Protein AF-A0A366ZTU4-F1 (afdb_monomer_lite)

Radius of gyration: 18.44 Å; chains: 1; bounding box: 46×41×53 Å

Foldseek 3Di:
DQDPQNQWQFQDEPCLCVVVVVVLPPFPDEDEDELAAFWDDPHDDPPDPPPDPPPADDDDDPVLVLLLLCCLLVHVPHDVDSLVSLVVPPPDDSVNRPGSGYFYEYEAEQWEWEFAAQDPLHFTDIDTAHGDDPQAPLNVCCVSHVAWTKGQADPPDHDVQLQDFGWTFGHDNHDDNVCRNPPGTDTDNNNSRGRMYTYHHYIYGDDDPDRDDSVNDPPPPPPDD

Structure (mmCIF, N/CA/C/O backbone):
data_AF-A0A366ZTU4-F1
#
_entry.id   AF-A0A366ZTU4-F1
#
loop_
_atom_site.group_PDB
_atom_site.id
_atom_site.type_symbol
_atom_site.label_atom_id
_atom_site.label_alt_id
_atom_site.label_comp_id
_atom_site.label_asym_id
_atom_site.label_entity_id
_atom_site.label_seq_id
_atom_site.pdbx_PDB_ins_code
_atom_site.Cartn_x
_atom_site.Cartn_y
_atom_site.Cartn_z
_atom_site.occupancy
_atom_site.B_iso_or_equiv
_atom_site.auth_seq_id
_atom_site.auth_comp_id
_atom_site.auth_asym_id
_atom_site.auth_atom_id
_atom_site.pdbx_PDB_model_num
ATOM 1 N N . MET A 1 1 ? -12.417 10.776 17.763 1.00 49.78 1 MET A N 1
ATOM 2 C CA . MET A 1 1 ? -12.460 10.267 16.378 1.00 49.78 1 MET A CA 1
ATOM 3 C C . MET A 1 1 ? -11.112 9.633 16.124 1.00 49.78 1 MET A C 1
ATOM 5 O O . MET A 1 1 ? -10.127 10.347 16.235 1.00 49.78 1 MET A O 1
ATOM 9 N N . THR A 1 2 ? -11.070 8.325 15.893 1.00 62.03 2 THR A N 1
ATOM 10 C CA . THR A 1 2 ? -9.833 7.577 15.627 1.00 62.03 2 THR A CA 1
ATOM 11 C C . THR A 1 2 ? -9.220 8.070 14.312 1.00 62.03 2 THR A C 1
ATOM 13 O O . THR A 1 2 ? -9.921 8.129 13.301 1.00 62.03 2 THR A O 1
ATOM 16 N N . GLY A 1 3 ? -7.959 8.497 14.326 1.00 81.81 3 GLY A N 1
ATOM 17 C CA . GLY A 1 3 ? -7.201 8.900 13.135 1.00 81.81 3 GLY A CA 1
ATOM 18 C C . GLY A 1 3 ? -6.444 7.728 12.499 1.00 81.81 3 GLY A C 1
ATOM 19 O O . GLY A 1 3 ? -6.382 6.642 13.067 1.00 81.81 3 GLY A O 1
ATOM 20 N N . LEU A 1 4 ? -5.826 7.936 11.327 1.00 86.19 4 LEU A N 1
ATOM 21 C CA . LEU A 1 4 ? -4.955 6.925 10.691 1.00 86.19 4 LEU A CA 1
ATOM 22 C C . LEU A 1 4 ? -3.785 6.529 11.600 1.00 86.19 4 LEU A C 1
ATOM 24 O O . LEU A 1 4 ? -3.455 5.352 11.694 1.00 86.19 4 LEU A O 1
ATOM 28 N N . ARG A 1 5 ? -3.210 7.502 12.317 1.00 89.38 5 ARG A N 1
ATOM 29 C CA . ARG A 1 5 ? -2.128 7.272 13.281 1.00 89.38 5 ARG A CA 1
ATOM 30 C C . ARG A 1 5 ? -2.526 6.330 14.419 1.00 89.38 5 ARG A C 1
ATOM 32 O O . ARG A 1 5 ? -1.703 5.540 14.850 1.00 89.38 5 ARG A O 1
ATOM 39 N N . ASP A 1 6 ? -3.781 6.370 14.864 1.00 89.44 6 ASP A N 1
ATOM 40 C CA . ASP A 1 6 ? -4.267 5.498 15.943 1.00 89.44 6 ASP A CA 1
ATOM 41 C C . ASP A 1 6 ? -4.435 4.037 15.484 1.00 89.44 6 ASP A C 1
ATOM 43 O O . ASP A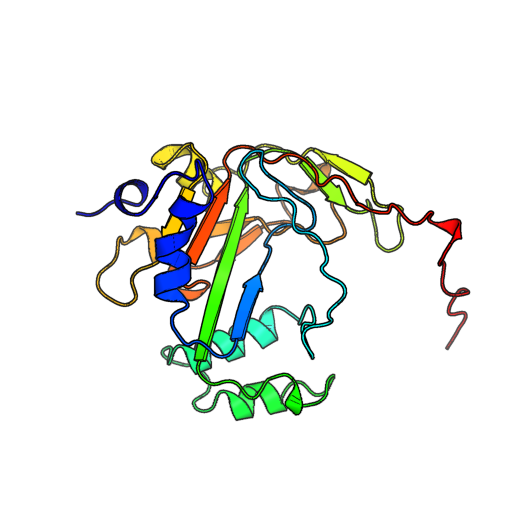 1 6 ? -4.487 3.125 16.307 1.00 89.44 6 ASP A O 1
ATOM 47 N N . LEU A 1 7 ? -4.542 3.810 14.169 1.00 90.75 7 LEU A N 1
ATOM 48 C CA . LEU A 1 7 ? -4.568 2.474 13.568 1.00 90.75 7 LEU A CA 1
ATOM 49 C C . LEU A 1 7 ? -3.172 1.948 13.219 1.00 90.75 7 LEU A C 1
ATOM 51 O O . LEU A 1 7 ? -3.014 0.739 13.046 1.00 90.75 7 LEU A O 1
ATOM 55 N N . ALA A 1 8 ? -2.194 2.841 13.075 1.00 93.25 8 ALA A N 1
ATOM 56 C CA . ALA A 1 8 ? -0.839 2.503 12.677 1.00 93.25 8 ALA A CA 1
ATOM 57 C C . ALA A 1 8 ? -0.058 1.919 13.858 1.00 93.25 8 ALA A C 1
ATOM 59 O O . ALA A 1 8 ? 0.144 2.570 14.883 1.00 93.25 8 ALA A O 1
ATOM 60 N N . ARG A 1 9 ? 0.392 0.675 13.700 1.00 94.19 9 ARG A N 1
ATOM 61 C CA . ARG A 1 9 ? 1.247 -0.026 14.659 1.00 94.19 9 ARG A CA 1
ATOM 62 C C . ARG A 1 9 ? 2.680 -0.026 14.128 1.00 94.19 9 ARG A C 1
ATOM 64 O O . ARG A 1 9 ? 2.873 -0.572 13.045 1.00 94.19 9 ARG A O 1
ATOM 71 N N . PRO A 1 10 ? 3.658 0.577 14.823 1.00 93.88 10 PRO A N 1
ATOM 72 C CA . PRO A 1 10 ? 5.044 0.598 14.361 1.00 93.88 10 PRO A CA 1
ATOM 73 C C . PRO A 1 10 ? 5.604 -0.809 14.107 1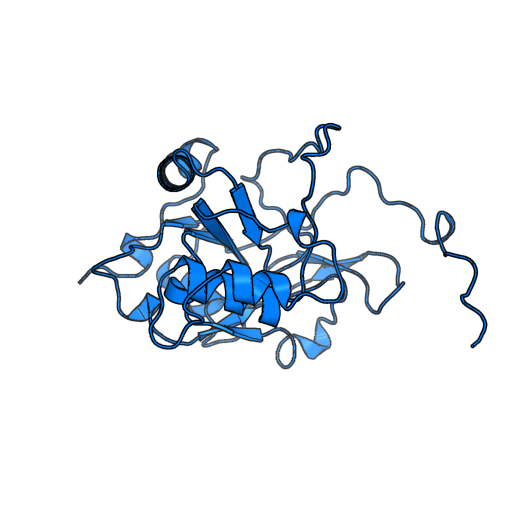.00 93.88 10 PRO A C 1
ATOM 75 O O . PRO A 1 10 ? 5.288 -1.724 14.858 1.00 93.88 10 PRO A O 1
ATOM 78 N N . LEU A 1 11 ? 6.448 -0.960 13.083 1.00 89.62 11 LEU A N 1
ATOM 79 C CA . LEU A 1 11 ? 7.141 -2.208 12.739 1.00 89.62 11 LEU A CA 1
ATOM 80 C C . LEU A 1 11 ? 8.607 -2.153 13.183 1.00 89.62 11 LEU A C 1
ATOM 82 O O . LEU A 1 11 ? 9.455 -1.538 12.529 1.00 89.62 11 LEU A O 1
ATOM 86 N N . ARG A 1 12 ? 8.920 -2.803 14.299 1.00 86.75 12 ARG A N 1
ATOM 87 C CA . ARG A 1 12 ? 10.249 -2.827 14.927 1.00 86.75 12 ARG A CA 1
ATOM 88 C C . ARG A 1 12 ? 10.832 -4.227 14.948 1.00 86.75 12 ARG A C 1
ATOM 90 O O . ARG A 1 12 ? 12.033 -4.378 14.730 1.00 86.75 12 ARG A O 1
ATOM 97 N N . ASP A 1 13 ? 9.991 -5.224 15.182 1.00 83.44 13 ASP A N 1
ATOM 98 C CA . ASP A 1 13 ? 10.368 -6.630 15.173 1.00 83.44 13 ASP A CA 1
ATOM 99 C C . ASP A 1 13 ? 9.253 -7.521 14.599 1.00 83.44 13 ASP A C 1
ATOM 101 O O . ASP A 1 13 ? 8.223 -7.047 14.121 1.00 83.44 13 ASP A O 1
ATOM 105 N N . GLU A 1 14 ? 9.500 -8.830 14.562 1.00 78.12 14 GLU A N 1
ATOM 106 C CA . GLU A 1 14 ? 8.575 -9.799 13.969 1.00 78.12 14 GLU A CA 1
ATOM 107 C C . GLU A 1 14 ? 7.247 -9.904 14.734 1.00 78.12 14 GLU A C 1
ATOM 109 O O . GLU A 1 14 ? 6.223 -10.175 14.109 1.00 78.12 14 GLU A O 1
ATOM 114 N N . ALA A 1 15 ? 7.235 -9.653 16.050 1.00 83.31 15 ALA A N 1
ATOM 115 C CA . ALA A 1 15 ? 6.025 -9.750 16.867 1.00 83.31 15 ALA A CA 1
ATOM 116 C C . ALA A 1 15 ? 5.031 -8.618 16.558 1.00 83.31 15 ALA A C 1
ATOM 118 O O . ALA A 1 15 ? 3.828 -8.756 16.775 1.00 83.31 15 ALA A O 1
ATOM 119 N N . ASP A 1 16 ? 5.491 -7.516 15.959 1.00 88.19 16 ASP A N 1
ATOM 120 C CA . ASP A 1 16 ? 4.602 -6.451 15.483 1.00 88.19 16 ASP A CA 1
ATOM 121 C C . ASP A 1 16 ? 3.675 -6.918 14.338 1.00 88.19 16 ASP A C 1
ATOM 123 O O . ASP A 1 16 ? 2.687 -6.245 14.022 1.00 88.19 16 ASP A O 1
ATOM 127 N N . LEU A 1 17 ? 3.943 -8.089 13.740 1.00 87.81 17 LEU A N 1
ATOM 128 C CA . LEU A 1 17 ? 3.069 -8.742 12.763 1.00 87.81 17 LEU A CA 1
ATOM 129 C C . LEU A 1 17 ? 1.973 -9.609 13.400 1.00 87.81 17 LEU A C 1
ATOM 131 O O . LEU A 1 17 ? 1.040 -9.987 12.690 1.00 87.81 17 LEU A O 1
ATOM 135 N N . ASP A 1 18 ? 2.010 -9.880 14.706 1.00 87.56 18 ASP A N 1
ATOM 136 C CA . ASP A 1 18 ? 1.002 -10.697 15.400 1.00 87.56 18 ASP A CA 1
ATOM 137 C C . ASP A 1 18 ? -0.449 -10.259 15.112 1.00 87.56 18 ASP A C 1
ATOM 139 O O . ASP A 1 18 ? -1.278 -11.114 14.806 1.00 87.56 18 ASP A O 1
ATOM 143 N N . PRO A 1 19 ? -0.796 -8.955 15.071 1.00 88.62 19 PRO A N 1
ATOM 144 C CA . PRO A 1 19 ? -2.161 -8.519 14.757 1.00 88.62 19 PRO A CA 1
ATOM 145 C C . PRO A 1 19 ? -2.596 -8.850 13.323 1.00 88.62 19 PRO A C 1
ATOM 147 O O . PRO A 1 19 ? -3.790 -8.983 13.042 1.00 88.62 19 PRO A O 1
ATOM 150 N N . LEU A 1 20 ? -1.641 -8.947 12.391 1.00 85.50 20 LEU A N 1
ATOM 151 C CA . LEU A 1 20 ? -1.901 -9.434 11.040 1.00 85.50 20 LEU A CA 1
ATOM 152 C C . LEU A 1 20 ? -2.125 -10.948 11.059 1.00 85.50 20 LEU A C 1
ATOM 154 O O . LEU A 1 20 ? -3.061 -11.416 10.419 1.00 85.50 20 LEU A O 1
ATOM 158 N N . LEU A 1 21 ? -1.317 -11.701 11.807 1.00 83.25 21 LEU A N 1
ATOM 159 C CA . LEU A 1 21 ? -1.487 -13.148 11.957 1.00 83.25 21 LEU A CA 1
ATOM 160 C C . LEU A 1 21 ? -2.837 -13.490 12.610 1.00 83.25 21 LEU A C 1
ATOM 162 O O . LEU A 1 21 ? -3.549 -14.366 12.129 1.00 83.25 21 LEU A O 1
ATOM 166 N N . GLU A 1 22 ? -3.258 -12.730 13.623 1.00 85.00 22 GLU A N 1
ATOM 167 C CA . GLU A 1 22 ? -4.598 -12.820 14.217 1.00 85.00 22 GLU A CA 1
ATOM 168 C C . GLU A 1 22 ? -5.704 -12.510 13.199 1.00 85.00 22 GLU A C 1
ATOM 170 O O . GLU A 1 22 ? -6.750 -13.159 13.193 1.00 85.00 22 GLU A O 1
ATOM 175 N N . ARG A 1 23 ? -5.489 -11.523 12.316 1.00 81.50 23 ARG A N 1
ATOM 176 C CA . ARG A 1 23 ? -6.435 -11.189 11.240 1.00 81.50 23 ARG A CA 1
ATOM 177 C C . ARG A 1 23 ? -6.521 -12.290 10.184 1.00 81.50 23 ARG A C 1
ATOM 179 O O . ARG A 1 23 ? -7.603 -12.490 9.634 1.00 81.50 23 ARG A O 1
ATOM 186 N N . VAL A 1 24 ? -5.402 -12.939 9.878 1.00 77.88 24 VAL A N 1
ATOM 187 C CA . VAL A 1 24 ? -5.349 -14.116 9.005 1.00 77.88 24 VAL A CA 1
ATOM 188 C C . VAL A 1 24 ? -6.152 -15.255 9.626 1.00 77.88 24 VAL A C 1
ATOM 190 O O . VAL A 1 24 ? -6.970 -15.854 8.932 1.00 77.88 24 VAL A O 1
ATOM 193 N N . GLY A 1 25 ? -5.993 -15.498 10.930 1.00 81.50 25 GLY A N 1
ATOM 194 C CA . GLY A 1 25 ? -6.720 -16.550 11.637 1.00 81.50 25 GLY A CA 1
ATOM 195 C C . GLY A 1 25 ? -6.547 -17.905 10.947 1.00 81.50 25 GLY A C 1
ATOM 196 O O . GLY A 1 25 ? -5.433 -18.284 10.593 1.00 81.50 25 GLY A O 1
ATOM 197 N N . ASP A 1 26 ? -7.659 -18.597 10.702 1.00 71.38 26 ASP A N 1
ATOM 198 C CA . ASP A 1 26 ? -7.683 -19.905 10.033 1.00 71.38 26 ASP A CA 1
ATOM 199 C C . ASP A 1 26 ? -7.870 -19.807 8.503 1.00 71.38 26 ASP A C 1
ATOM 201 O O . ASP A 1 26 ? -8.278 -20.780 7.863 1.00 71.38 26 ASP A O 1
ATOM 205 N N . ALA A 1 27 ? -7.619 -18.635 7.899 1.00 64.50 27 ALA A N 1
ATOM 206 C CA . ALA A 1 27 ? -7.811 -18.438 6.464 1.00 64.50 27 ALA A CA 1
ATOM 207 C C . ALA A 1 27 ? -7.013 -19.464 5.648 1.00 64.50 27 ALA A C 1
ATOM 209 O O . ALA A 1 27 ? -5.808 -19.651 5.831 1.00 64.50 27 ALA A O 1
ATOM 210 N N . ARG A 1 28 ? -7.691 -20.105 4.691 1.00 47.16 28 ARG A N 1
ATOM 211 C CA . ARG A 1 28 ? -7.092 -21.136 3.830 1.00 47.16 28 ARG A CA 1
ATOM 212 C C . ARG A 1 28 ? -6.097 -20.559 2.833 1.00 47.16 28 ARG A C 1
ATOM 214 O O . ARG A 1 28 ? -5.251 -21.283 2.313 1.00 47.16 28 ARG A O 1
ATOM 221 N N . THR A 1 29 ? -6.209 -19.271 2.521 1.00 49.88 29 THR A N 1
ATOM 222 C CA . THR A 1 29 ? -5.321 -18.593 1.579 1.00 49.88 29 THR A CA 1
ATOM 223 C C . THR A 1 29 ? -5.055 -17.160 2.022 1.00 49.88 29 THR A C 1
ATOM 225 O O . THR A 1 29 ? -5.972 -16.378 2.268 1.00 49.88 29 THR A O 1
ATOM 228 N N . VAL A 1 30 ? -3.773 -16.799 2.073 1.00 57.47 30 VAL A N 1
ATOM 229 C CA . VAL A 1 30 ? -3.316 -15.427 2.312 1.00 57.47 30 VAL A CA 1
ATOM 230 C C . VAL A 1 30 ? -2.729 -14.900 1.014 1.00 57.47 30 VAL A C 1
ATOM 232 O O . VAL A 1 30 ? -1.720 -15.417 0.536 1.00 57.47 30 VAL A O 1
ATOM 235 N N . ALA A 1 31 ? -3.357 -13.876 0.437 1.00 59.66 31 ALA A N 1
ATOM 236 C CA . ALA A 1 31 ? -2.838 -13.224 -0.756 1.00 59.66 31 ALA A CA 1
ATOM 237 C C . ALA A 1 31 ? -2.061 -11.966 -0.353 1.00 59.66 31 ALA A C 1
ATOM 239 O O . ALA A 1 31 ? -2.601 -10.999 0.194 1.00 59.66 31 ALA A O 1
ATOM 240 N N . VAL A 1 32 ? -0.763 -12.003 -0.634 1.00 56.50 32 VAL A N 1
ATOM 241 C CA . VAL A 1 32 ? 0.174 -10.910 -0.384 1.00 56.50 32 VAL A CA 1
ATOM 242 C C . VAL A 1 32 ? 0.331 -10.150 -1.697 1.00 56.50 32 VAL A C 1
ATOM 244 O O . VAL A 1 32 ? 0.949 -10.645 -2.635 1.00 56.50 32 VAL A O 1
ATOM 247 N N . GLY A 1 33 ? -0.297 -8.978 -1.793 1.00 55.47 33 GLY A N 1
ATOM 248 C CA . GLY A 1 33 ? -0.243 -8.135 -2.983 1.00 55.47 33 GLY A CA 1
ATOM 249 C C . GLY A 1 33 ? 0.785 -7.028 -2.803 1.00 55.47 33 GLY A C 1
ATOM 250 O O . GLY A 1 33 ? 0.531 -6.064 -2.083 1.00 55.47 33 GLY A O 1
ATOM 251 N N . GLU A 1 34 ? 1.933 -7.139 -3.465 1.00 53.09 34 GLU A N 1
ATOM 252 C CA . GLU A 1 34 ? 2.944 -6.082 -3.464 1.00 53.09 34 GLU A CA 1
ATOM 253 C C . GLU A 1 34 ? 2.495 -4.959 -4.411 1.00 53.09 34 GLU A C 1
ATOM 255 O O . GLU A 1 34 ? 2.207 -5.200 -5.582 1.00 53.09 34 GLU A O 1
ATOM 260 N N . ALA A 1 35 ? 2.418 -3.716 -3.928 1.00 42.66 35 ALA A N 1
ATOM 261 C CA . ALA A 1 35 ? 2.190 -2.584 -4.824 1.00 42.66 35 ALA A CA 1
ATOM 262 C C . ALA A 1 35 ? 3.472 -2.174 -5.565 1.00 42.66 35 ALA A C 1
ATOM 264 O O . ALA A 1 35 ? 3.416 -1.357 -6.470 1.00 42.66 35 ALA A O 1
ATOM 265 N N . SER A 1 36 ? 4.652 -2.669 -5.186 1.00 40.03 36 SER A N 1
ATOM 266 C CA . SER A 1 36 ? 5.926 -2.288 -5.807 1.00 40.03 36 SER A CA 1
ATOM 267 C C . SER A 1 36 ? 6.913 -3.444 -5.815 1.00 40.03 36 SER A C 1
ATOM 269 O O . SER A 1 36 ? 7.481 -3.697 -4.768 1.00 40.03 36 SER A O 1
ATOM 271 N N . HIS A 1 37 ? 7.148 -4.105 -6.952 1.00 39.88 37 HIS A N 1
ATOM 272 C CA . HIS A 1 37 ? 8.031 -5.277 -7.001 1.00 39.88 37 HIS A CA 1
ATOM 273 C C . HIS A 1 37 ? 9.462 -4.940 -6.546 1.00 39.88 37 HIS A C 1
ATOM 275 O O . HIS A 1 37 ? 10.116 -4.053 -7.102 1.00 39.88 37 HIS A O 1
ATOM 281 N N . GLY A 1 38 ? 9.982 -5.665 -5.555 1.00 33.53 38 GLY A N 1
ATOM 282 C CA . GLY A 1 38 ? 11.422 -5.718 -5.302 1.00 33.53 38 GLY A CA 1
ATOM 283 C C . GLY A 1 38 ? 11.982 -4.784 -4.218 1.00 33.53 38 GLY A C 1
ATOM 284 O O . GLY A 1 38 ? 13.183 -4.476 -4.252 1.00 33.53 38 GLY A O 1
ATOM 285 N N . GLY A 1 39 ? 11.167 -4.348 -3.249 1.00 32.81 39 GLY A N 1
ATOM 286 C CA . GLY A 1 39 ? 11.609 -3.562 -2.083 1.00 32.81 39 GLY A CA 1
ATOM 287 C C . GLY A 1 39 ? 11.744 -4.381 -0.784 1.00 32.81 39 GLY A C 1
ATOM 288 O O . GLY A 1 39 ? 10.972 -5.298 -0.535 1.00 32.81 39 GLY A O 1
ATOM 289 N N . ARG A 1 40 ? 12.714 -4.052 0.081 1.00 36.00 40 ARG A N 1
ATOM 290 C CA . ARG A 1 40 ? 12.846 -4.552 1.470 1.00 36.00 40 ARG A CA 1
ATOM 291 C C . ARG A 1 40 ? 13.031 -3.411 2.458 1.00 36.00 40 ARG A C 1
ATOM 293 O O . ARG A 1 40 ? 13.594 -2.376 2.116 1.00 36.00 40 ARG A O 1
ATOM 300 N N . THR A 1 41 ? 12.690 -3.637 3.721 1.00 36.09 41 THR A N 1
ATOM 301 C CA . THR A 1 41 ? 13.084 -2.744 4.823 1.00 36.09 41 THR A CA 1
ATOM 302 C C . THR A 1 41 ? 14.025 -3.437 5.800 1.00 36.09 41 THR A C 1
ATOM 304 O O . THR A 1 41 ? 14.205 -4.657 5.761 1.00 36.09 41 THR A O 1
ATOM 307 N N . ALA A 1 42 ? 14.689 -2.648 6.651 1.00 29.89 42 ALA A N 1
ATOM 308 C CA . ALA A 1 42 ? 15.652 -3.152 7.634 1.00 29.89 42 ALA A CA 1
ATOM 309 C C . ALA A 1 42 ? 15.015 -4.113 8.658 1.00 29.89 42 ALA A C 1
ATOM 311 O O . ALA A 1 42 ? 15.715 -4.984 9.168 1.00 29.89 42 ALA A O 1
ATOM 312 N N . SER A 1 43 ? 13.707 -3.982 8.898 1.00 29.39 43 SER A N 1
ATOM 313 C CA . SER A 1 43 ? 12.919 -4.802 9.830 1.00 29.39 43 SER A CA 1
ATOM 314 C C . SER A 1 43 ? 12.288 -6.041 9.176 1.00 29.39 43 SER A C 1
ATOM 316 O O . SER A 1 43 ? 11.610 -6.808 9.848 1.00 29.39 43 SER A O 1
ATOM 318 N N . SER A 1 44 ? 12.475 -6.256 7.866 1.00 29.75 44 SER A N 1
ATOM 319 C CA . SER A 1 44 ? 11.936 -7.444 7.191 1.00 29.75 44 SER A CA 1
ATOM 320 C C . SER A 1 44 ? 12.846 -8.659 7.437 1.00 29.75 44 SER A C 1
ATOM 322 O O . SER A 1 44 ? 14.017 -8.612 7.011 1.00 29.75 44 SER A O 1
ATOM 324 N N . PRO A 1 45 ? 12.352 -9.771 8.024 1.00 24.84 45 PRO A N 1
ATOM 325 C CA . PRO A 1 45 ? 13.129 -11.003 8.077 1.00 24.84 45 PRO A CA 1
ATOM 326 C C . PRO A 1 45 ? 13.556 -11.427 6.666 1.00 24.84 45 PRO A C 1
ATOM 328 O O . PRO A 1 45 ? 12.917 -11.062 5.671 1.00 24.84 45 PRO A O 1
ATOM 331 N N . PRO A 1 46 ? 14.677 -12.156 6.515 1.00 26.50 46 PRO A N 1
ATOM 332 C CA . PRO A 1 46 ? 14.994 -12.787 5.247 1.00 26.50 46 PRO A CA 1
ATOM 333 C C . PRO A 1 46 ? 13.841 -13.712 4.859 1.00 26.50 46 PRO A C 1
ATOM 335 O O . PRO A 1 46 ? 13.699 -14.795 5.414 1.00 26.50 46 PRO A O 1
ATOM 338 N N . LEU A 1 47 ? 13.045 -13.287 3.873 1.00 28.72 47 LEU A N 1
ATOM 339 C CA . LEU A 1 47 ? 12.253 -14.192 3.050 1.00 28.72 47 LEU A CA 1
ATOM 340 C C . LEU A 1 47 ? 13.253 -15.108 2.342 1.00 28.72 47 LEU A C 1
ATOM 342 O O . LEU A 1 47 ? 13.742 -14.826 1.250 1.00 28.72 47 LEU A O 1
ATOM 346 N N . ALA A 1 48 ? 13.637 -16.177 3.033 1.00 25.38 48 ALA A N 1
ATOM 347 C CA . ALA A 1 48 ? 14.137 -17.359 2.383 1.00 25.38 48 ALA A CA 1
ATOM 348 C C . ALA A 1 48 ? 12.999 -17.830 1.482 1.00 25.38 48 ALA A C 1
ATOM 350 O O . ALA A 1 48 ? 11.902 -18.117 1.964 1.00 25.38 48 ALA A O 1
ATOM 351 N N . SER A 1 49 ? 13.255 -17.919 0.181 1.00 29.08 49 SER A N 1
ATOM 352 C CA . SER A 1 49 ? 12.519 -18.848 -0.659 1.00 29.08 49 SER A CA 1
ATOM 353 C C . SER A 1 49 ? 12.820 -20.245 -0.116 1.00 29.08 49 SER A C 1
ATOM 355 O O . SER A 1 49 ? 13.760 -20.923 -0.528 1.00 29.08 49 SER A O 1
ATOM 357 N N . SER A 1 50 ? 12.071 -20.664 0.905 1.00 25.12 50 SER A N 1
ATOM 358 C CA . SER A 1 50 ? 12.029 -22.064 1.285 1.00 25.12 50 SER A CA 1
ATOM 359 C C . SER A 1 50 ? 11.548 -22.793 0.042 1.00 25.12 50 SER A C 1
ATOM 361 O O . SER A 1 50 ? 10.434 -22.537 -0.406 1.00 25.12 50 SER A O 1
ATOM 363 N N . GLY A 1 51 ? 12.400 -23.638 -0.539 1.00 27.12 51 GLY A N 1
ATOM 364 C CA . GLY A 1 51 ? 12.103 -24.469 -1.706 1.00 27.12 51 GLY A CA 1
ATOM 365 C C . GLY A 1 51 ? 11.040 -25.537 -1.428 1.00 27.12 51 GLY A C 1
ATOM 366 O O . GLY A 1 51 ? 11.285 -26.728 -1.591 1.00 27.12 51 GLY A O 1
ATOM 367 N N . ARG A 1 52 ? 9.867 -25.110 -0.971 1.00 25.00 52 ARG A N 1
ATOM 368 C CA . ARG A 1 52 ? 8.598 -25.806 -1.091 1.00 25.00 52 ARG A CA 1
ATOM 369 C C . ARG A 1 52 ? 7.701 -24.852 -1.848 1.00 25.00 52 ARG A C 1
ATOM 371 O O . ARG A 1 52 ? 7.298 -23.843 -1.281 1.00 25.00 52 ARG A O 1
ATOM 378 N N . ASP A 1 53 ? 7.428 -25.171 -3.104 1.00 27.36 53 ASP A N 1
ATOM 379 C CA . ASP A 1 53 ? 6.320 -24.571 -3.834 1.00 27.36 53 ASP A CA 1
ATOM 380 C C . ASP A 1 53 ? 5.049 -24.728 -2.981 1.00 27.36 53 ASP A C 1
ATOM 382 O O . ASP A 1 53 ? 4.639 -25.866 -2.725 1.00 27.36 53 ASP A O 1
ATOM 386 N N . PRO A 1 54 ? 4.416 -23.643 -2.497 1.00 35.12 54 PRO A N 1
ATOM 387 C CA . PRO A 1 54 ? 3.011 -23.725 -2.165 1.00 35.12 54 PRO A CA 1
ATOM 388 C C . PRO A 1 54 ? 2.279 -23.826 -3.504 1.00 35.12 54 PRO A C 1
ATOM 390 O O . PRO A 1 54 ? 2.403 -22.952 -4.363 1.00 35.12 54 PRO A O 1
ATOM 393 N N . GLU A 1 55 ? 1.580 -24.935 -3.714 1.00 32.69 55 GLU A N 1
ATOM 394 C CA . GLU A 1 55 ? 0.774 -25.181 -4.907 1.00 32.69 55 GLU A CA 1
ATOM 395 C C . GLU A 1 55 ? -0.094 -23.944 -5.237 1.00 32.69 55 GLU A C 1
ATOM 397 O O . GLU A 1 55 ? -1.029 -23.621 -4.512 1.00 32.69 55 GLU A O 1
ATOM 402 N N . GLY A 1 56 ? 0.214 -23.240 -6.336 1.00 37.81 56 GLY A N 1
ATOM 403 C CA . GLY A 1 56 ? -0.751 -22.371 -7.027 1.00 37.81 56 GLY A CA 1
ATOM 404 C C . GLY A 1 56 ? -0.632 -20.843 -6.912 1.00 37.81 56 GLY A C 1
ATOM 405 O O . GLY A 1 56 ? -1.477 -20.162 -7.487 1.00 37.81 56 GLY A O 1
ATOM 406 N N . GLY A 1 57 ? 0.378 -20.256 -6.265 1.00 34.69 57 GLY A N 1
ATOM 407 C CA . GLY A 1 57 ? 0.525 -18.788 -6.247 1.00 34.69 57 GLY A CA 1
ATOM 408 C C . GLY A 1 57 ? 0.998 -18.207 -7.592 1.00 34.69 57 GLY A C 1
ATOM 409 O O . GLY A 1 57 ? 2.159 -18.383 -7.954 1.00 34.69 57 GLY A O 1
ATOM 410 N N . ARG A 1 58 ? 0.134 -17.491 -8.332 1.00 41.50 58 ARG A N 1
ATOM 411 C CA . ARG A 1 58 ? 0.516 -16.695 -9.522 1.00 41.50 58 ARG A CA 1
ATOM 412 C C . ARG A 1 58 ? 0.072 -15.236 -9.402 1.00 41.50 58 ARG A C 1
ATOM 414 O O . ARG A 1 58 ? -1.010 -14.953 -8.899 1.00 41.50 58 ARG A O 1
ATOM 421 N N . GLU A 1 59 ? 0.880 -14.327 -9.946 1.00 46.53 59 GLU A N 1
ATOM 422 C CA . GLU A 1 59 ? 0.519 -12.921 -10.173 1.00 46.53 59 GLU A CA 1
ATOM 423 C C . GLU A 1 59 ? -0.597 -12.843 -11.240 1.00 46.53 59 GLU A C 1
ATOM 425 O O . GLU A 1 59 ? -0.390 -13.196 -12.403 1.00 46.53 59 GLU A O 1
ATOM 430 N N . GLY A 1 60 ? -1.815 -12.477 -10.821 1.00 47.72 60 GLY A N 1
ATOM 431 C CA . GLY A 1 60 ? -3.004 -12.365 -11.678 1.00 47.72 60 GLY A CA 1
ATOM 432 C C . GLY A 1 60 ? -3.266 -10.934 -12.163 1.00 47.72 60 GLY A C 1
ATOM 433 O O . GLY A 1 60 ? -2.765 -9.978 -11.573 1.00 47.72 60 GLY A O 1
ATOM 434 N N . ASP A 1 61 ? -4.071 -10.777 -13.221 1.00 55.22 61 ASP A N 1
ATOM 435 C CA . ASP A 1 61 ? -4.456 -9.451 -13.722 1.00 55.22 61 ASP A CA 1
ATOM 436 C C . ASP A 1 61 ? -5.303 -8.703 -12.678 1.00 55.22 61 ASP A C 1
ATOM 438 O O . ASP A 1 61 ? -6.279 -9.230 -12.135 1.00 55.22 61 ASP A O 1
ATOM 442 N N . TRP A 1 62 ? -4.911 -7.467 -12.367 1.00 55.91 62 TRP A N 1
ATOM 443 C CA . TRP A 1 62 ? -5.471 -6.700 -11.254 1.00 55.91 62 TRP A CA 1
ATOM 444 C C . TRP A 1 62 ? -6.994 -6.471 -11.351 1.00 55.91 62 TRP A C 1
ATOM 446 O O . TRP A 1 62 ? -7.664 -6.637 -10.328 1.00 55.91 62 TRP A O 1
ATOM 456 N N . PRO A 1 63 ? -7.584 -6.107 -12.510 1.00 57.12 63 PRO A N 1
ATOM 457 C CA . PRO A 1 63 ? -9.028 -5.901 -12.631 1.00 57.12 63 PRO A CA 1
ATOM 458 C C . PRO A 1 63 ? -9.837 -7.156 -12.301 1.00 57.12 63 PRO A C 1
ATOM 460 O O . PRO A 1 63 ? -10.860 -7.063 -11.618 1.00 57.12 63 PRO A O 1
ATOM 463 N N . ASP A 1 64 ? -9.355 -8.322 -12.727 1.00 60.81 64 ASP A N 1
ATOM 464 C CA . ASP A 1 64 ? -10.039 -9.587 -12.488 1.00 60.81 64 ASP A CA 1
ATOM 465 C C . ASP A 1 64 ? -9.900 -10.005 -11.014 1.00 60.81 64 ASP A C 1
ATOM 467 O O . ASP A 1 64 ? -10.903 -10.275 -10.353 1.00 60.81 64 ASP A O 1
ATOM 471 N N . CYS A 1 65 ? -8.694 -9.919 -10.434 1.00 62.50 65 CYS A N 1
ATOM 472 C CA . CYS A 1 65 ? -8.478 -10.141 -8.996 1.00 62.50 65 CYS A CA 1
ATOM 473 C C . CYS A 1 65 ? -9.310 -9.181 -8.123 1.00 62.50 65 CYS A C 1
ATOM 475 O O . CYS A 1 65 ? -9.820 -9.558 -7.064 1.00 62.50 65 CYS A O 1
ATOM 477 N N . TYR A 1 66 ? -9.488 -7.933 -8.565 1.00 64.75 66 TYR A N 1
ATOM 478 C CA . TYR A 1 66 ? -10.293 -6.943 -7.856 1.00 64.75 66 TYR A CA 1
ATOM 479 C C . TYR A 1 66 ? -11.791 -7.279 -7.883 1.00 64.75 66 TYR A C 1
ATOM 481 O O . TYR A 1 66 ? -12.461 -7.106 -6.861 1.00 64.75 66 TYR A O 1
ATOM 489 N N . ARG A 1 67 ? -12.324 -7.803 -8.998 1.00 66.62 67 ARG A N 1
ATOM 490 C CA . ARG A 1 67 ? -13.717 -8.284 -9.060 1.00 66.62 67 ARG A CA 1
ATOM 491 C C . ARG A 1 67 ? -13.968 -9.421 -8.071 1.00 66.62 67 ARG A C 1
ATOM 493 O O . ARG A 1 67 ? -14.954 -9.367 -7.337 1.00 66.62 67 ARG A O 1
ATOM 500 N N . VAL A 1 68 ? -13.047 -10.381 -7.990 1.00 67.00 68 VAL A N 1
ATOM 501 C CA . VAL A 1 68 ? -13.126 -11.505 -7.039 1.00 67.00 68 VAL A CA 1
ATOM 502 C C . VAL A 1 68 ? -13.127 -10.983 -5.607 1.00 67.00 68 VAL A C 1
ATOM 504 O O . VAL A 1 68 ? -14.021 -11.308 -4.830 1.00 67.00 68 VAL A O 1
ATOM 507 N N . ASN A 1 69 ? -12.192 -10.086 -5.273 1.00 68.44 69 ASN A N 1
ATOM 508 C CA . ASN A 1 69 ? -12.127 -9.453 -3.954 1.00 68.44 69 ASN A CA 1
ATOM 509 C C . ASN A 1 69 ? -13.438 -8.745 -3.576 1.00 68.44 69 ASN A C 1
ATOM 511 O O . ASN A 1 69 ? -13.897 -8.852 -2.440 1.00 68.44 69 ASN A O 1
ATOM 515 N N . ARG A 1 70 ? -14.061 -8.017 -4.512 1.00 73.31 70 ARG A N 1
ATOM 516 C CA . ARG A 1 70 ? -15.350 -7.354 -4.256 1.00 73.31 70 ARG A CA 1
ATOM 517 C C . ARG A 1 70 ? -16.458 -8.359 -3.938 1.00 73.31 70 ARG A C 1
ATOM 519 O O . ARG A 1 70 ? -17.261 -8.074 -3.049 1.00 73.31 70 ARG A O 1
ATOM 526 N N . SER A 1 71 ? -16.487 -9.489 -4.647 1.00 69.50 71 SER A N 1
ATOM 527 C CA . SER A 1 71 ? -17.474 -10.557 -4.458 1.00 69.50 71 SER A CA 1
ATOM 528 C C . SER A 1 71 ? -17.289 -11.270 -3.113 1.00 69.50 71 SER A C 1
ATOM 530 O O . SER A 1 71 ? -18.213 -11.279 -2.302 1.00 69.50 71 SER A O 1
ATOM 532 N N . VAL A 1 72 ? -16.067 -11.718 -2.789 1.00 65.94 72 VAL A N 1
ATOM 533 C CA . VAL A 1 72 ? -15.738 -12.364 -1.498 1.00 65.94 72 VAL A CA 1
ATOM 534 C C . VAL A 1 72 ? -16.022 -11.438 -0.307 1.00 65.94 72 VAL A C 1
ATOM 536 O O . VAL A 1 72 ? -16.489 -11.879 0.740 1.00 65.94 72 VAL A O 1
ATOM 539 N N . LYS A 1 73 ? -15.810 -10.123 -0.460 1.00 65.81 73 LYS A N 1
ATOM 540 C CA . LYS A 1 73 ? -16.115 -9.122 0.581 1.00 65.81 73 LYS A CA 1
ATOM 541 C C . LYS A 1 73 ? -17.583 -8.679 0.622 1.00 65.81 73 LYS A C 1
ATOM 543 O O . LYS A 1 73 ? -17.887 -7.727 1.343 1.00 65.81 73 LYS A O 1
ATOM 548 N N . LEU A 1 74 ? -18.472 -9.318 -0.144 1.00 71.44 74 LEU A N 1
ATOM 549 C CA . LEU A 1 74 ? -19.911 -9.034 -0.201 1.00 71.44 74 LEU A CA 1
ATOM 550 C C . LEU A 1 74 ? -20.220 -7.544 -0.439 1.00 71.44 74 LEU A C 1
ATOM 552 O O . LEU A 1 74 ? -21.090 -6.949 0.204 1.00 71.44 74 LEU A O 1
ATOM 556 N N . ARG A 1 75 ? -19.461 -6.896 -1.334 1.00 70.94 75 ARG A N 1
ATOM 557 C CA . ARG A 1 75 ? -19.596 -5.453 -1.574 1.00 70.94 75 ARG A CA 1
ATOM 558 C C . ARG A 1 75 ? -20.878 -5.129 -2.353 1.00 70.94 75 ARG A C 1
ATOM 560 O O . ARG A 1 75 ? -21.260 -5.882 -3.248 1.00 70.94 75 ARG A O 1
ATOM 567 N N . PRO A 1 76 ? -21.509 -3.965 -2.105 1.00 69.94 76 PRO A N 1
ATOM 568 C CA . PRO A 1 76 ? -22.631 -3.505 -2.919 1.00 69.94 76 PRO A CA 1
ATOM 569 C C . PRO A 1 76 ? -22.265 -3.447 -4.411 1.00 69.94 76 PRO A C 1
ATOM 571 O O . PRO A 1 76 ? -21.242 -2.867 -4.791 1.00 69.94 76 PRO A O 1
ATOM 574 N N . GLY A 1 77 ? -23.099 -4.062 -5.253 1.00 75.88 77 GLY A N 1
ATOM 575 C CA . GLY A 1 77 ? -22.886 -4.138 -6.702 1.00 75.88 77 GLY A CA 1
ATOM 576 C C . GLY A 1 77 ? -21.741 -5.058 -7.140 1.00 75.88 77 GLY A C 1
ATOM 577 O O . GLY A 1 77 ? -21.300 -4.947 -8.280 1.00 75.88 77 GLY A O 1
ATOM 578 N N . ALA A 1 78 ? -21.217 -5.910 -6.253 1.00 74.12 78 ALA A N 1
ATOM 579 C CA . ALA A 1 78 ? -20.325 -6.997 -6.641 1.00 74.12 78 ALA A CA 1
ATOM 580 C C . ALA A 1 78 ? -21.107 -8.174 -7.241 1.00 74.12 78 ALA A C 1
ATOM 582 O O . ALA A 1 78 ? -22.303 -8.327 -6.983 1.00 74.12 78 ALA A O 1
ATOM 583 N N . ASP A 1 79 ? -20.410 -9.005 -8.016 1.00 75.56 79 ASP A N 1
ATOM 584 C CA . ASP A 1 79 ? -20.927 -10.290 -8.483 1.00 75.56 79 ASP A CA 1
ATOM 585 C C . ASP A 1 79 ? -21.342 -11.148 -7.274 1.00 75.56 79 ASP A C 1
ATOM 587 O O . ASP A 1 79 ? -20.632 -11.193 -6.264 1.00 75.56 79 ASP A O 1
ATOM 591 N N . ALA A 1 80 ? -22.518 -11.776 -7.355 1.00 72.94 80 ALA A N 1
ATOM 592 C CA . ALA A 1 80 ? -23.134 -12.465 -6.219 1.00 72.94 80 ALA A CA 1
ATOM 593 C C . ALA A 1 80 ? -22.386 -13.742 -5.818 1.00 72.94 80 ALA A C 1
ATOM 595 O O . ALA A 1 80 ? -22.377 -14.091 -4.639 1.00 72.94 80 ALA A O 1
ATOM 596 N N . ASP A 1 81 ? -21.769 -14.407 -6.792 1.00 73.50 81 ASP A N 1
ATOM 597 C CA . AS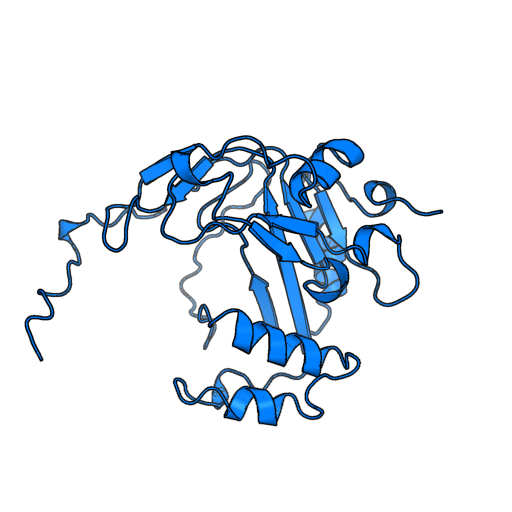P A 1 81 ? -20.982 -15.612 -6.587 1.00 73.50 81 ASP A CA 1
ATOM 598 C C . ASP A 1 81 ? -19.522 -15.357 -7.010 1.00 73.50 81 ASP A C 1
ATOM 600 O O . ASP A 1 81 ? -19.271 -15.060 -8.184 1.00 73.50 81 ASP A O 1
ATOM 604 N N . PRO A 1 82 ? -18.539 -15.451 -6.094 1.00 63.53 82 PRO A N 1
ATOM 605 C CA . PRO A 1 82 ? -17.135 -15.319 -6.458 1.00 63.53 82 PRO A CA 1
ATOM 606 C C . PRO A 1 82 ? -16.692 -16.414 -7.433 1.00 63.53 82 PRO A C 1
ATOM 608 O O . PRO A 1 82 ? -15.809 -16.150 -8.244 1.00 63.53 82 PRO A O 1
ATOM 611 N N . TYR A 1 83 ? -17.320 -17.595 -7.433 1.00 62.78 83 TYR A N 1
ATOM 612 C CA . TYR A 1 83 ? -17.012 -18.662 -8.387 1.00 62.78 83 TYR A CA 1
ATOM 613 C C . TYR A 1 83 ? -17.368 -18.268 -9.828 1.00 62.78 83 TYR A C 1
ATOM 615 O O . TYR A 1 83 ? -16.576 -18.528 -10.730 1.00 62.78 83 TYR A O 1
ATOM 623 N N . ASP A 1 84 ? -18.462 -17.530 -10.047 1.00 67.06 84 ASP A N 1
ATOM 624 C CA . ASP A 1 84 ? -18.822 -17.005 -11.376 1.00 67.06 84 ASP A CA 1
ATOM 625 C C . ASP A 1 84 ? -17.788 -15.985 -11.890 1.00 67.06 84 ASP A C 1
ATOM 627 O O . ASP A 1 84 ? -17.492 -15.910 -13.087 1.00 67.06 84 ASP A O 1
ATOM 631 N N . VAL A 1 85 ? -17.204 -15.187 -10.987 1.00 64.19 85 VAL A N 1
ATOM 632 C CA . VAL A 1 85 ? -16.116 -14.254 -11.330 1.00 64.19 85 VAL A CA 1
ATOM 633 C C . VAL A 1 85 ? -14.854 -15.007 -11.723 1.00 64.19 85 VAL A C 1
ATOM 635 O O . VAL A 1 85 ? -14.137 -14.595 -12.634 1.00 64.19 85 VAL A O 1
ATOM 638 N N . LEU A 1 86 ? -14.579 -16.105 -11.032 1.00 60.53 86 LEU A N 1
ATOM 639 C CA . LEU A 1 86 ? -13.393 -16.923 -11.230 1.00 60.53 86 LEU A CA 1
ATOM 640 C C . LEU A 1 86 ? -13.465 -17.767 -12.498 1.00 60.53 86 LEU A C 1
ATOM 642 O O . LEU A 1 86 ? -12.467 -17.881 -13.208 1.00 60.53 86 LEU A O 1
ATOM 646 N N . ASP A 1 87 ? -14.652 -18.253 -12.846 1.00 59.50 87 ASP A N 1
ATOM 647 C CA . ASP A 1 87 ? -14.917 -18.932 -14.114 1.00 59.50 87 ASP A CA 1
ATOM 648 C C . ASP A 1 87 ? -14.751 -17.999 -15.328 1.00 59.50 87 ASP A C 1
ATOM 650 O O . ASP A 1 87 ? -14.461 -18.458 -16.436 1.00 59.50 87 ASP A O 1
ATOM 654 N N . ALA A 1 88 ? -14.840 -16.676 -15.136 1.00 59.91 88 ALA A N 1
ATOM 655 C CA . ALA A 1 88 ? -14.580 -15.694 -16.189 1.00 59.91 88 ALA A CA 1
ATOM 656 C C . ALA A 1 88 ? -13.086 -15.549 -16.553 1.00 59.91 88 ALA A C 1
ATOM 658 O O . ALA A 1 88 ? -12.774 -14.975 -17.602 1.00 59.91 88 ALA A O 1
ATOM 659 N N . PHE A 1 89 ? -12.153 -16.089 -15.753 1.00 54.59 89 PHE A N 1
ATOM 660 C CA . PHE A 1 89 ? -10.727 -16.148 -16.095 1.00 54.59 89 PHE A CA 1
ATOM 661 C C . PHE A 1 89 ? -10.480 -17.198 -17.191 1.00 54.59 89 PHE A C 1
ATOM 663 O O . PHE A 1 89 ? -9.874 -18.242 -16.968 1.00 54.59 89 PHE A O 1
ATOM 670 N N . ALA A 1 90 ? -10.871 -16.905 -18.432 1.00 52.16 90 ALA A N 1
ATOM 671 C CA . ALA A 1 90 ? -10.714 -17.823 -19.568 1.00 52.16 90 ALA A CA 1
ATOM 672 C C . ALA A 1 90 ? -9.246 -18.180 -19.898 1.00 52.16 90 ALA A C 1
ATOM 674 O O . ALA A 1 90 ? -8.975 -19.054 -20.721 1.00 52.16 90 ALA A O 1
ATOM 675 N N . ARG A 1 91 ? -8.283 -17.480 -19.286 1.00 46.44 91 ARG A N 1
ATOM 676 C CA . ARG A 1 91 ? -6.849 -17.604 -19.560 1.00 46.44 91 ARG A CA 1
ATOM 677 C C . ARG A 1 91 ? -6.138 -18.634 -18.676 1.00 46.44 91 ARG A C 1
ATOM 679 O O . ARG A 1 91 ? -4.994 -18.974 -18.972 1.00 46.44 91 ARG A O 1
ATOM 686 N N . TRP A 1 92 ? -6.785 -19.121 -17.614 1.00 45.91 92 TRP A N 1
ATOM 687 C CA . TRP A 1 92 ? -6.155 -19.973 -16.607 1.00 45.91 92 TRP A CA 1
ATOM 688 C C . TRP A 1 92 ? -7.116 -21.029 -16.034 1.00 45.91 92 TRP A C 1
ATOM 690 O O . TRP A 1 92 ? -8.324 -20.823 -16.054 1.00 45.91 92 TRP A O 1
ATOM 700 N N . PRO A 1 93 ? -6.614 -22.162 -15.506 1.00 44.62 93 PRO A N 1
ATOM 701 C CA . PRO A 1 93 ? -7.471 -23.191 -14.921 1.00 44.62 93 PRO A CA 1
ATOM 702 C C . PRO A 1 93 ? -8.255 -22.701 -13.691 1.00 44.62 93 PRO A C 1
ATOM 704 O O . PRO A 1 93 ? -7.676 -22.111 -12.779 1.00 44.62 93 PRO A O 1
ATOM 707 N N . THR A 1 94 ? -9.548 -23.021 -13.632 1.00 40.97 94 THR A N 1
ATOM 708 C CA . THR A 1 94 ? -10.499 -22.573 -12.594 1.00 40.97 94 THR A CA 1
ATOM 709 C C . THR A 1 94 ? -10.188 -23.089 -11.183 1.00 40.97 94 THR A C 1
ATOM 711 O O . THR A 1 94 ? -10.576 -22.471 -10.195 1.00 40.97 94 THR A O 1
ATOM 714 N N . TRP A 1 95 ? -9.404 -24.166 -11.054 1.00 44.97 95 TRP A N 1
ATOM 715 C CA . TRP A 1 95 ? -8.992 -24.721 -9.758 1.00 44.97 95 TRP A CA 1
ATOM 716 C C . TRP A 1 95 ? -8.038 -23.825 -8.952 1.00 44.97 95 TRP A C 1
ATOM 718 O O . TRP A 1 95 ? -7.876 -24.060 -7.759 1.00 44.97 95 TRP A O 1
ATOM 728 N N . MET A 1 96 ? -7.423 -22.795 -9.551 1.00 37.00 96 MET A N 1
ATOM 729 C CA . MET A 1 96 ? -6.526 -21.875 -8.824 1.00 37.00 96 MET A CA 1
ATOM 730 C C . MET A 1 96 ? -7.248 -20.942 -7.843 1.00 37.00 96 MET A C 1
ATOM 732 O O . MET A 1 96 ? -6.586 -20.261 -7.065 1.00 37.00 96 MET A O 1
ATOM 736 N N . TRP A 1 97 ? -8.581 -20.897 -7.861 1.00 45.12 97 TRP A N 1
ATOM 737 C CA . TRP A 1 97 ? -9.316 -19.807 -7.228 1.00 45.12 97 TRP A CA 1
ATOM 738 C C . TRP A 1 97 ? -10.430 -20.220 -6.262 1.00 45.12 97 TRP A C 1
ATOM 740 O O . TRP A 1 97 ? -11.143 -19.364 -5.755 1.00 45.12 97 TRP A O 1
ATOM 750 N N . ALA A 1 98 ? -10.590 -21.509 -5.976 1.00 37.84 98 ALA A N 1
ATOM 751 C CA . ALA A 1 98 ? -11.739 -22.053 -5.250 1.00 37.84 98 ALA A CA 1
ATOM 752 C C . ALA A 1 98 ? -11.758 -21.778 -3.723 1.00 37.84 98 ALA A C 1
ATOM 754 O O . ALA A 1 98 ? -11.997 -22.699 -2.944 1.00 37.84 98 ALA A O 1
ATOM 755 N N . ASN A 1 99 ? -11.487 -20.544 -3.278 1.00 43.28 99 ASN A N 1
ATOM 756 C CA . ASN A 1 99 ? -11.342 -20.205 -1.860 1.00 43.28 99 ASN A CA 1
ATOM 757 C C . ASN A 1 99 ? -12.284 -19.074 -1.421 1.00 43.28 99 ASN A C 1
ATOM 759 O O . ASN A 1 99 ? -12.306 -17.989 -1.997 1.00 43.28 99 ASN A O 1
ATOM 763 N N . ASP A 1 100 ? -13.024 -19.345 -0.353 1.00 41.47 100 ASP A N 1
ATOM 764 C CA . ASP A 1 100 ? -14.047 -18.506 0.276 1.00 41.47 100 ASP A CA 1
ATOM 765 C C . ASP A 1 100 ? -13.532 -17.692 1.483 1.00 41.47 100 ASP A C 1
ATOM 767 O O . ASP A 1 100 ? -14.178 -16.725 1.883 1.00 41.47 100 ASP A O 1
ATOM 771 N N . ASP A 1 101 ? -12.334 -18.000 1.994 1.00 58.41 101 ASP A N 1
ATOM 772 C CA . ASP A 1 101 ? -11.677 -17.298 3.108 1.00 58.41 101 ASP A CA 1
ATOM 773 C C . ASP A 1 101 ? -10.314 -16.712 2.689 1.00 58.41 101 ASP A C 1
ATOM 775 O O . ASP A 1 101 ? -9.277 -17.380 2.771 1.00 58.41 101 ASP A O 1
ATOM 779 N N . VAL A 1 102 ? -10.311 -15.446 2.247 1.00 63.28 102 VAL A N 1
ATOM 780 C CA . VAL A 1 102 ? -9.114 -14.730 1.760 1.00 63.28 102 VAL A CA 1
ATOM 781 C C . VAL A 1 102 ? -8.838 -13.472 2.585 1.00 63.28 102 VAL A C 1
ATOM 783 O O . VAL A 1 102 ? -9.727 -12.650 2.814 1.00 63.28 102 VAL A O 1
ATOM 786 N N . VAL A 1 103 ? -7.573 -13.279 2.972 1.00 72.31 103 VAL A N 1
ATOM 787 C CA . VAL A 1 103 ? -7.071 -12.024 3.557 1.00 72.31 103 VAL A CA 1
ATOM 788 C C . VAL A 1 103 ? -6.120 -11.343 2.579 1.00 72.31 103 VAL A C 1
ATOM 790 O O . VAL A 1 103 ? -5.154 -11.958 2.124 1.00 72.31 103 VAL A O 1
ATOM 793 N N . LEU A 1 104 ? -6.390 -10.068 2.269 1.00 77.81 104 LEU A N 1
ATOM 794 C CA . LEU A 1 104 ? -5.553 -9.253 1.388 1.00 77.81 104 LEU A CA 1
ATOM 795 C C . LEU A 1 104 ? -4.633 -8.327 2.180 1.00 77.81 104 LEU A C 1
ATOM 797 O O . LEU A 1 104 ? -5.100 -7.423 2.882 1.00 77.81 104 LEU A O 1
ATOM 801 N N . VAL A 1 105 ? -3.326 -8.500 1.996 1.00 83.31 105 VAL A N 1
ATOM 802 C CA . VAL A 1 105 ? -2.305 -7.624 2.581 1.00 83.31 105 VAL A CA 1
ATOM 803 C C . VAL A 1 105 ? -1.683 -6.771 1.484 1.00 83.31 105 VAL A C 1
ATOM 805 O O . VAL A 1 105 ? -1.113 -7.306 0.534 1.00 83.31 105 VAL A O 1
ATOM 808 N N . GLY A 1 106 ? -1.827 -5.451 1.606 1.00 86.38 106 GLY A N 1
ATOM 809 C CA . GLY A 1 106 ? -1.225 -4.469 0.706 1.00 86.38 106 GLY A CA 1
ATOM 810 C C . GLY A 1 106 ? 0.084 -3.905 1.248 1.00 86.38 106 GLY A C 1
ATOM 811 O O . GLY A 1 106 ? 0.334 -3.954 2.451 1.00 86.38 106 GLY A O 1
ATOM 812 N N . PHE A 1 107 ? 0.898 -3.347 0.356 1.00 90.38 107 PHE A N 1
ATOM 813 C CA . PHE A 1 107 ? 2.198 -2.754 0.674 1.00 90.38 107 PHE A CA 1
ATOM 814 C C . PHE A 1 107 ? 2.278 -1.358 0.066 1.00 90.38 107 PHE A C 1
ATOM 816 O O . PHE A 1 107 ? 1.798 -1.159 -1.044 1.00 90.38 107 PHE A O 1
ATOM 823 N N . GLY A 1 108 ? 2.919 -0.407 0.740 1.00 91.12 108 GLY A N 1
ATOM 824 C CA . GLY A 1 108 ? 3.175 0.926 0.191 1.00 91.12 108 GLY A CA 1
ATOM 825 C C . GLY A 1 108 ? 4.456 1.533 0.737 1.00 91.12 108 GLY A C 1
ATOM 826 O O . GLY A 1 108 ? 4.808 1.304 1.891 1.00 91.12 108 GLY A O 1
ATOM 827 N N . GLY A 1 109 ? 5.144 2.308 -0.101 1.00 91.94 109 GLY A N 1
ATOM 828 C CA . GLY A 1 109 ? 6.414 2.947 0.241 1.00 91.94 109 GLY A CA 1
ATOM 829 C C . GLY A 1 109 ? 6.432 4.427 -0.129 1.00 91.94 109 GLY A C 1
ATOM 830 O O . GLY A 1 109 ? 6.147 4.761 -1.284 1.00 91.94 109 GLY A O 1
ATOM 831 N N . TYR A 1 110 ? 6.794 5.314 0.805 1.00 94.94 110 TYR A N 1
ATOM 832 C CA . TYR A 1 110 ? 6.860 6.757 0.528 1.00 94.94 110 TYR A CA 1
ATOM 833 C C . TYR A 1 110 ? 8.063 7.146 -0.335 1.00 94.94 110 TYR A C 1
ATOM 835 O O . TYR A 1 110 ? 7.905 7.859 -1.327 1.00 94.94 110 TYR A O 1
ATOM 843 N N . ARG A 1 111 ? 9.256 6.637 -0.033 1.00 93.50 111 ARG A N 1
ATOM 844 C CA . ARG A 1 111 ? 10.461 6.793 -0.864 1.00 93.50 111 ARG A CA 1
ATOM 845 C C . ARG A 1 111 ? 11.349 5.562 -0.751 1.00 93.50 111 ARG A C 1
ATOM 847 O O . ARG A 1 111 ? 11.110 4.712 0.102 1.00 93.50 111 ARG A O 1
ATOM 854 N N . GLY A 1 112 ? 12.392 5.492 -1.574 1.00 91.06 112 GLY A N 1
ATOM 855 C CA . GLY A 1 112 ? 13.440 4.495 -1.389 1.00 91.06 112 GLY A CA 1
ATOM 856 C C . GLY A 1 112 ? 14.019 3.979 -2.693 1.00 91.06 112 GLY A C 1
ATOM 857 O O . GLY A 1 112 ? 14.375 4.749 -3.584 1.00 91.06 112 GLY A O 1
ATOM 858 N N . MET A 1 113 ? 14.134 2.660 -2.800 1.00 85.12 113 MET A N 1
ATOM 859 C CA . MET A 1 113 ? 14.703 1.981 -3.961 1.00 85.12 113 MET A CA 1
ATOM 860 C C . MET A 1 113 ? 13.921 0.708 -4.283 1.00 85.12 113 MET A C 1
ATOM 862 O O . MET A 1 113 ? 13.502 -0.018 -3.384 1.00 85.12 113 MET A O 1
ATOM 866 N N . VAL A 1 114 ? 13.828 0.390 -5.569 1.00 84.12 114 VAL A N 1
ATOM 867 C CA . VAL A 1 114 ? 13.256 -0.863 -6.087 1.00 84.12 114 VAL A CA 1
ATOM 868 C C . VAL A 1 114 ? 14.257 -1.571 -6.988 1.00 84.12 114 VAL A C 1
ATOM 870 O O . VAL A 1 114 ? 15.261 -0.984 -7.404 1.00 84.12 114 VAL A O 1
ATOM 873 N N . VAL A 1 115 ? 13.990 -2.838 -7.293 1.00 80.94 115 VAL A N 1
ATOM 874 C CA . VAL A 1 115 ? 14.707 -3.590 -8.324 1.00 80.94 115 VAL A CA 1
ATOM 875 C C . VAL A 1 115 ? 13.740 -3.829 -9.481 1.00 80.94 115 VAL A C 1
ATOM 877 O O . VAL A 1 115 ? 12.771 -4.560 -9.322 1.00 80.94 115 VAL A O 1
ATOM 880 N N . ALA A 1 116 ? 13.998 -3.206 -10.629 1.00 82.81 116 ALA A N 1
ATOM 881 C CA . ALA A 1 116 ? 13.124 -3.248 -11.803 1.00 82.81 116 ALA A CA 1
ATOM 882 C C . ALA A 1 116 ? 13.932 -3.117 -13.105 1.00 82.81 116 ALA A C 1
ATOM 884 O O . ALA A 1 116 ? 15.091 -2.696 -13.085 1.00 82.81 116 ALA A O 1
ATOM 885 N N . GLY A 1 117 ? 13.334 -3.473 -14.240 1.00 81.25 117 GLY A N 1
ATOM 886 C CA . GLY A 1 117 ? 13.863 -3.192 -15.574 1.00 81.25 117 GLY A CA 1
ATOM 887 C C . GLY A 1 117 ? 13.403 -1.823 -16.086 1.00 81.25 117 GLY A C 1
ATOM 888 O O . GLY A 1 117 ? 12.337 -1.332 -15.719 1.00 81.25 117 GLY A O 1
ATOM 889 N N . SER A 1 118 ? 14.177 -1.189 -16.968 1.00 81.38 118 SER A N 1
ATOM 890 C CA . SER A 1 118 ? 13.778 0.078 -17.618 1.00 81.38 118 SER A CA 1
ATOM 891 C C . SER A 1 118 ? 12.711 -0.120 -18.710 1.00 81.38 118 SER A C 1
ATOM 893 O O . SER A 1 118 ? 12.008 0.819 -19.115 1.00 81.38 118 SER A O 1
ATOM 895 N N . GLU A 1 119 ? 12.585 -1.358 -19.182 1.00 81.44 119 GLU A N 1
ATOM 896 C CA . GLU A 1 119 ? 11.599 -1.860 -20.130 1.00 81.44 119 GLU A CA 1
ATOM 897 C C . GLU A 1 119 ? 11.480 -3.384 -20.021 1.00 81.44 119 GLU A C 1
ATOM 899 O O . GLU A 1 119 ? 12.255 -4.039 -19.322 1.00 81.44 119 GLU A O 1
ATOM 904 N N . TRP A 1 120 ? 10.485 -3.953 -20.698 1.00 75.19 120 TRP A N 1
ATOM 905 C CA . TRP A 1 120 ? 10.283 -5.397 -20.722 1.00 75.19 120 TRP A CA 1
ATOM 906 C C . TRP A 1 120 ? 11.497 -6.119 -21.309 1.00 75.19 120 TRP A C 1
ATOM 908 O O . TRP A 1 120 ? 11.960 -5.779 -22.393 1.00 75.19 120 TRP A O 1
ATOM 918 N N . GLY A 1 121 ? 11.996 -7.124 -20.585 1.00 73.38 121 GLY A N 1
ATOM 919 C CA . GLY A 1 121 ? 13.184 -7.891 -20.971 1.00 73.38 121 GLY A CA 1
ATOM 920 C C . GLY A 1 121 ? 14.517 -7.202 -20.661 1.00 73.38 121 GLY A C 1
ATOM 921 O O . GLY A 1 121 ? 15.566 -7.803 -20.878 1.00 73.38 121 GLY A O 1
ATOM 922 N N . ALA A 1 122 ? 14.506 -5.973 -20.133 1.00 74.69 122 ALA A N 1
ATOM 923 C CA . ALA A 1 122 ? 15.723 -5.336 -19.654 1.00 74.69 122 ALA A CA 1
ATOM 924 C C . ALA A 1 122 ? 16.243 -6.032 -18.391 1.00 74.69 122 ALA A C 1
ATOM 926 O O . ALA A 1 122 ? 15.475 -6.533 -17.568 1.00 74.69 122 ALA A O 1
ATOM 927 N N . GLN A 1 123 ? 17.562 -6.005 -18.208 1.00 76.38 123 GLN A N 1
ATOM 928 C CA . GLN A 1 123 ? 18.181 -6.495 -16.985 1.00 76.38 123 GLN A CA 1
ATOM 929 C C . GLN A 1 123 ? 17.649 -5.723 -15.771 1.00 76.38 123 GLN A C 1
ATOM 931 O O . GLN A 1 123 ? 17.558 -4.494 -15.795 1.00 76.38 123 GLN A O 1
ATOM 936 N N . MET A 1 124 ? 17.345 -6.452 -14.697 1.00 78.94 124 MET A N 1
ATOM 937 C CA . MET A 1 124 ? 16.907 -5.869 -13.434 1.00 78.94 124 MET A CA 1
ATOM 938 C C . MET A 1 124 ? 18.011 -4.998 -12.828 1.00 78.94 124 MET A C 1
ATOM 940 O O . MET A 1 124 ? 19.163 -5.417 -12.692 1.00 78.94 124 MET A O 1
ATOM 944 N N . GLN A 1 125 ? 17.652 -3.778 -12.447 1.00 81.19 125 GLN A N 1
ATOM 945 C CA . GLN A 1 125 ? 18.558 -2.780 -11.896 1.00 81.19 125 GLN A CA 1
ATOM 946 C C . GLN A 1 125 ? 17.952 -2.156 -10.645 1.00 81.19 125 GLN A C 1
ATOM 948 O O . GLN A 1 125 ? 16.737 -2.073 -10.488 1.00 81.19 125 GLN A O 1
ATOM 953 N N . ARG A 1 126 ? 18.818 -1.685 -9.746 1.00 83.62 126 ARG A N 1
ATOM 954 C CA . ARG A 1 126 ? 18.390 -0.887 -8.596 1.00 83.62 126 ARG A CA 1
ATOM 955 C C . ARG A 1 126 ? 18.040 0.514 -9.073 1.00 83.62 126 ARG A C 1
ATOM 957 O O . ARG A 1 126 ? 18.900 1.200 -9.619 1.00 83.62 126 ARG A O 1
ATOM 964 N N . MET A 1 127 ? 16.809 0.937 -8.832 1.00 87.81 127 MET A N 1
ATOM 965 C CA . MET A 1 127 ? 16.293 2.231 -9.264 1.00 87.81 127 MET A CA 1
ATOM 966 C C . MET A 1 127 ? 15.777 3.020 -8.070 1.00 87.81 127 MET A C 1
ATOM 968 O O . MET A 1 127 ? 15.143 2.459 -7.177 1.00 87.81 127 MET A O 1
ATOM 972 N N . ALA A 1 128 ? 16.064 4.321 -8.058 1.00 90.31 128 ALA A N 1
ATOM 973 C CA . ALA A 1 128 ? 15.581 5.215 -7.019 1.00 90.31 128 ALA A CA 1
ATOM 974 C C . ALA A 1 128 ? 14.093 5.494 -7.205 1.00 90.31 128 ALA A C 1
ATOM 976 O O . ALA A 1 128 ? 13.663 5.883 -8.290 1.00 90.31 128 ALA A O 1
ATOM 977 N N . VAL A 1 129 ? 13.338 5.331 -6.125 1.00 90.81 129 VAL A N 1
ATOM 978 C CA . VAL A 1 129 ? 11.942 5.738 -6.024 1.00 90.81 129 VAL A CA 1
ATOM 979 C C . VAL A 1 129 ? 11.920 7.084 -5.303 1.00 90.81 129 VAL A C 1
ATOM 981 O O . VAL A 1 129 ? 12.289 7.149 -4.125 1.00 90.81 129 VAL A O 1
ATOM 984 N N . PRO A 1 130 ? 11.529 8.175 -5.983 1.00 92.62 130 PRO A N 1
ATOM 985 C CA . PRO A 1 130 ? 11.455 9.478 -5.346 1.00 92.62 130 PRO A CA 1
ATOM 986 C C . PRO A 1 130 ? 10.315 9.498 -4.322 1.00 92.62 130 PRO A C 1
ATOM 988 O O . PRO A 1 130 ? 9.497 8.578 -4.242 1.00 92.62 130 PRO A O 1
ATOM 991 N N . GLU A 1 131 ? 10.233 10.584 -3.565 1.00 95.00 131 GLU A N 1
ATOM 992 C CA . GLU A 1 131 ? 9.124 10.814 -2.643 1.00 95.00 131 GLU A CA 1
ATOM 993 C C . GLU A 1 131 ? 7.765 10.680 -3.336 1.00 95.00 131 GLU A C 1
ATOM 995 O O . GLU A 1 131 ? 7.589 11.040 -4.508 1.00 95.00 131 GLU A O 1
ATOM 1000 N N . ALA A 1 132 ? 6.809 10.112 -2.609 1.00 93.56 132 ALA A N 1
ATOM 1001 C CA . ALA A 1 132 ? 5.470 9.897 -3.114 1.00 93.56 132 ALA A CA 1
ATOM 1002 C C . ALA A 1 132 ? 4.774 11.219 -3.417 1.00 93.56 132 ALA A C 1
ATOM 1004 O O . ALA A 1 132 ? 4.968 12.247 -2.767 1.00 93.56 132 ALA A O 1
ATOM 1005 N N . ARG A 1 133 ? 3.940 11.189 -4.454 1.00 92.94 133 ARG A N 1
ATOM 1006 C CA . ARG A 1 133 ? 3.266 12.384 -4.950 1.00 92.94 133 ARG A CA 1
ATOM 1007 C C . ARG A 1 133 ? 2.343 12.949 -3.871 1.00 92.94 133 ARG A C 1
ATOM 1009 O O . ARG A 1 133 ? 1.541 12.212 -3.304 1.00 92.94 133 ARG A O 1
ATOM 1016 N N . ALA A 1 134 ? 2.392 14.260 -3.644 1.00 93.62 134 ALA A N 1
ATOM 1017 C CA . ALA A 1 134 ? 1.470 14.931 -2.729 1.00 93.62 134 ALA A CA 1
ATOM 1018 C C . ALA A 1 134 ? 0.002 14.568 -3.033 1.00 93.62 134 ALA A C 1
ATOM 1020 O O . ALA A 1 134 ? -0.410 14.521 -4.197 1.00 93.62 134 ALA A O 1
ATOM 1021 N N . GLY A 1 135 ? -0.774 14.297 -1.982 1.00 92.19 135 GLY A N 1
ATOM 1022 C CA . GLY A 1 135 ? -2.166 13.848 -2.089 1.00 92.19 135 GLY A CA 1
ATOM 1023 C C . GLY A 1 135 ? -2.359 12.360 -2.416 1.00 92.19 135 GLY A C 1
ATOM 1024 O O . GLY A 1 135 ? -3.505 11.931 -2.536 1.00 92.19 135 GLY A O 1
ATOM 1025 N N . SER A 1 136 ? -1.281 11.579 -2.553 1.00 94.69 136 SER A N 1
ATOM 1026 C CA . SER A 1 136 ? -1.340 10.110 -2.600 1.00 94.69 136 SER A CA 1
ATOM 1027 C C . SER A 1 136 ? -1.602 9.498 -1.223 1.00 94.69 136 SER A C 1
ATOM 1029 O O . SER A 1 136 ? -1.483 10.166 -0.191 1.00 94.69 136 SER A O 1
ATOM 1031 N N . LEU A 1 137 ? -1.937 8.207 -1.212 1.00 95.12 137 LEU A N 1
ATOM 1032 C CA . LEU A 1 137 ? -2.036 7.419 0.011 1.00 95.12 137 LEU A CA 1
ATOM 1033 C C . LEU A 1 137 ? -0.707 7.416 0.785 1.00 95.12 137 LEU A C 1
ATOM 1035 O O . LEU A 1 137 ? -0.704 7.628 1.994 1.00 95.12 137 LEU A O 1
ATOM 1039 N N . GLU A 1 138 ? 0.414 7.213 0.096 1.00 95.06 138 GLU A N 1
ATOM 1040 C CA . GLU A 1 138 ? 1.745 7.189 0.703 1.00 95.06 138 GLU A CA 1
ATOM 1041 C C . GLU A 1 138 ? 2.114 8.537 1.320 1.00 95.06 138 GLU A C 1
ATOM 1043 O O . GLU A 1 138 ? 2.633 8.569 2.429 1.00 95.06 138 GLU A O 1
ATOM 1048 N N . ALA A 1 139 ? 1.810 9.651 0.645 1.00 95.75 139 ALA A N 1
ATOM 1049 C CA . ALA A 1 139 ? 2.043 10.983 1.203 1.00 95.75 139 ALA A CA 1
ATOM 1050 C C . ALA A 1 139 ? 1.203 11.221 2.471 1.00 95.75 139 ALA A C 1
ATOM 1052 O O . ALA A 1 139 ? 1.701 11.771 3.448 1.00 95.75 139 ALA A O 1
ATOM 1053 N N . LEU A 1 140 ? -0.051 10.753 2.493 1.00 95.12 140 LEU A N 1
ATOM 1054 C CA . LEU A 1 140 ? -0.907 10.848 3.678 1.00 95.12 140 LEU A CA 1
ATOM 1055 C C . LEU A 1 140 ? -0.355 10.034 4.859 1.00 95.12 140 LEU A C 1
ATOM 1057 O O . LEU A 1 140 ? -0.396 10.494 6.000 1.00 95.12 140 LEU A O 1
ATOM 1061 N N . LEU A 1 141 ? 0.138 8.823 4.592 1.00 95.25 141 LEU A N 1
ATOM 1062 C CA . LEU A 1 141 ? 0.744 7.958 5.604 1.00 95.25 141 LEU A CA 1
ATOM 1063 C C . LEU A 1 141 ? 2.079 8.527 6.100 1.00 95.25 141 LEU A C 1
ATOM 1065 O O . LEU A 1 141 ? 2.313 8.522 7.304 1.00 95.25 141 LEU A O 1
ATOM 1069 N N . HIS A 1 142 ? 2.893 9.113 5.223 1.00 96.25 142 HIS A N 1
ATOM 1070 C CA . HIS A 1 142 ? 4.106 9.831 5.614 1.00 96.25 142 HIS A CA 1
ATOM 1071 C C . HIS A 1 142 ? 3.799 10.996 6.563 1.00 96.25 142 HIS A C 1
ATOM 1073 O O . HIS A 1 142 ? 4.395 11.114 7.629 1.00 96.25 142 HIS A O 1
ATOM 1079 N N . GLU A 1 143 ? 2.815 11.830 6.218 1.00 95.25 143 GLU A N 1
ATOM 1080 C CA . GLU A 1 143 ? 2.446 13.000 7.020 1.00 95.25 143 GLU A CA 1
ATOM 1081 C C . GLU A 1 143 ? 1.848 12.629 8.388 1.00 95.25 143 GLU A C 1
ATOM 1083 O O . GLU A 1 143 ? 2.087 13.323 9.378 1.00 95.25 143 GLU A O 1
ATOM 1088 N N . GLN A 1 144 ? 1.041 11.563 8.461 1.00 93.81 144 GLN A N 1
ATOM 1089 C CA . GLN A 1 144 ? 0.312 11.210 9.688 1.00 93.81 144 GLN A CA 1
ATOM 1090 C C . GLN A 1 144 ? 1.011 10.161 10.558 1.00 93.81 144 GLN A C 1
ATOM 1092 O O . GLN A 1 144 ? 0.866 10.203 11.786 1.00 93.81 144 GLN A O 1
ATOM 1097 N N . VAL A 1 145 ? 1.733 9.228 9.937 1.00 94.31 145 VAL A N 1
ATOM 1098 C CA . VAL A 1 145 ? 2.431 8.115 10.594 1.00 94.31 145 VAL A CA 1
ATOM 1099 C C . VAL A 1 145 ? 3.930 8.403 10.637 1.00 94.31 145 VAL A C 1
ATOM 1101 O O . VAL A 1 145 ? 4.476 8.542 11.728 1.00 94.31 145 VAL A O 1
ATOM 1104 N N . GLY A 1 146 ? 4.567 8.575 9.473 1.00 93.31 146 GLY A N 1
ATOM 1105 C CA . GLY A 1 146 ? 5.980 8.967 9.346 1.00 93.31 146 GLY A CA 1
ATOM 1106 C C . GLY A 1 146 ? 7.001 7.914 9.798 1.00 93.31 146 GLY A C 1
ATOM 1107 O O . GLY A 1 146 ? 8.166 8.241 10.015 1.00 93.31 146 GLY A O 1
ATOM 1108 N N . GLU A 1 147 ? 6.569 6.667 9.980 1.00 93.50 147 GLU A N 1
ATOM 1109 C CA . GLU A 1 147 ? 7.409 5.520 10.325 1.00 93.50 147 GLU A CA 1
ATOM 1110 C C . GLU A 1 147 ? 6.824 4.234 9.727 1.00 93.50 147 GLU A C 1
ATOM 1112 O O . GLU A 1 147 ? 5.647 4.197 9.355 1.00 93.50 147 GLU A O 1
ATOM 1117 N N . ASP A 1 148 ? 7.646 3.186 9.632 1.00 95.00 148 ASP A N 1
ATOM 1118 C CA . ASP A 1 148 ? 7.215 1.868 9.163 1.00 95.00 148 ASP A CA 1
ATOM 1119 C C . ASP A 1 148 ? 6.106 1.329 10.073 1.00 95.00 148 ASP A C 1
ATOM 1121 O O . ASP A 1 148 ? 6.269 1.275 11.296 1.00 95.00 148 ASP A O 1
ATOM 1125 N N . ALA A 1 149 ? 4.974 0.933 9.491 1.00 95.19 149 ALA A N 1
ATOM 1126 C CA . ALA A 1 149 ? 3.796 0.569 10.263 1.00 95.19 149 ALA A CA 1
ATOM 1127 C C . ALA A 1 149 ? 2.899 -0.473 9.589 1.00 95.19 149 ALA A C 1
ATOM 1129 O O . ALA A 1 149 ? 2.692 -0.476 8.376 1.00 95.19 149 ALA A O 1
ATOM 1130 N N . LEU A 1 150 ? 2.278 -1.309 10.417 1.00 95.19 150 LEU A N 1
ATOM 1131 C CA . LEU A 1 150 ? 1.158 -2.167 10.061 1.00 95.19 150 LEU A CA 1
ATOM 1132 C C . LEU A 1 150 ? -0.162 -1.461 10.386 1.00 95.19 150 LEU A C 1
ATOM 1134 O O . LEU A 1 150 ? -0.399 -1.028 11.515 1.00 95.19 150 LEU A O 1
ATOM 1138 N N . LEU A 1 151 ? -1.064 -1.418 9.410 1.00 94.56 151 LEU A N 1
ATOM 1139 C CA . LEU A 1 151 ? -2.447 -0.994 9.581 1.00 94.56 151 LEU A CA 1
ATOM 1140 C C . LEU A 1 151 ? -3.369 -2.194 9.362 1.00 94.56 151 LEU A C 1
ATOM 1142 O O . LEU A 1 151 ? -3.547 -2.649 8.235 1.00 94.56 151 LEU A O 1
ATOM 1146 N N . VAL A 1 152 ? -3.999 -2.693 10.425 1.00 92.50 152 VAL A N 1
ATOM 1147 C CA . VAL A 1 152 ? -5.046 -3.723 10.325 1.00 92.50 152 VAL A CA 1
ATOM 1148 C C . VAL A 1 152 ? -6.397 -3.024 10.158 1.00 92.50 152 VAL A C 1
ATOM 1150 O O . VAL A 1 152 ? -6.906 -2.397 11.087 1.00 92.50 152 VAL A O 1
ATOM 1153 N N . LEU A 1 153 ? -6.980 -3.097 8.959 1.00 90.44 153 LEU A N 1
ATOM 1154 C CA . LEU A 1 153 ? -8.114 -2.251 8.577 1.00 90.44 153 LEU A CA 1
ATOM 1155 C C . LEU A 1 153 ? -9.421 -2.778 9.191 1.00 90.44 153 LEU A C 1
ATOM 1157 O O . LEU A 1 153 ? -9.743 -3.955 8.994 1.00 90.44 153 LEU A O 1
ATOM 1161 N N . PRO A 1 154 ? -10.199 -1.969 9.935 1.00 86.56 154 PRO A N 1
ATOM 1162 C CA . PRO A 1 154 ? -11.453 -2.431 10.525 1.00 86.56 154 PRO A CA 1
ATOM 1163 C C . PRO A 1 154 ? -12.512 -2.767 9.460 1.00 86.56 154 PRO A C 1
ATOM 1165 O O . PRO A 1 154 ? -12.658 -2.063 8.457 1.00 86.56 154 PRO A O 1
ATOM 1168 N N . ARG A 1 155 ? -13.290 -3.833 9.703 1.00 77.44 155 ARG A N 1
ATOM 1169 C CA . ARG A 1 155 ? -14.438 -4.223 8.857 1.00 77.44 155 ARG A CA 1
ATOM 1170 C C . ARG A 1 155 ? -15.715 -3.425 9.166 1.00 77.44 155 ARG A C 1
ATOM 1172 O O . ARG A 1 155 ? -16.602 -3.365 8.324 1.00 77.44 155 ARG A O 1
ATOM 1179 N N . GLY A 1 156 ? -15.800 -2.839 10.362 1.00 80.00 156 GLY A N 1
ATOM 1180 C CA . GLY A 1 156 ? -16.930 -2.036 10.836 1.00 80.00 156 GLY A CA 1
ATOM 1181 C C . GLY A 1 156 ? -16.605 -0.544 10.878 1.00 80.00 156 GLY A C 1
ATOM 1182 O O . GLY A 1 156 ? -16.079 0.002 9.911 1.00 80.00 156 GLY A O 1
ATOM 1183 N N . ASP A 1 157 ? -16.915 0.098 12.008 1.00 83.00 157 ASP A N 1
ATOM 1184 C CA . ASP A 1 157 ? -16.623 1.518 12.222 1.00 83.00 157 ASP A CA 1
ATOM 1185 C C . ASP A 1 157 ? -15.126 1.809 12.041 1.00 83.00 157 ASP A C 1
ATOM 1187 O O . ASP A 1 157 ? -14.265 1.089 12.563 1.00 83.00 157 ASP A O 1
ATOM 1191 N N . ARG A 1 158 ? -14.817 2.830 11.240 1.00 86.00 158 ARG A N 1
ATOM 1192 C CA . ARG A 1 158 ? -13.454 3.124 10.797 1.00 86.00 158 ARG A CA 1
ATOM 1193 C C . ARG A 1 158 ? -13.260 4.601 10.453 1.00 86.00 158 ARG A C 1
ATOM 1195 O O . ARG A 1 158 ? -14.225 5.292 10.128 1.00 86.00 158 ARG A O 1
ATOM 1202 N N . PRO A 1 159 ? -12.015 5.108 10.493 1.00 89.06 159 PRO A N 1
ATOM 1203 C CA . PRO A 1 159 ? -11.730 6.488 10.128 1.00 89.06 159 PRO A CA 1
ATOM 1204 C C . PRO A 1 159 ? -12.119 6.776 8.676 1.00 89.06 159 PRO A C 1
ATOM 1206 O O . PRO A 1 159 ? -11.754 6.021 7.776 1.00 89.06 159 PRO A O 1
ATOM 1209 N N . ALA A 1 160 ? -12.753 7.926 8.431 1.00 89.00 160 ALA A N 1
ATOM 1210 C CA . ALA A 1 160 ? -13.177 8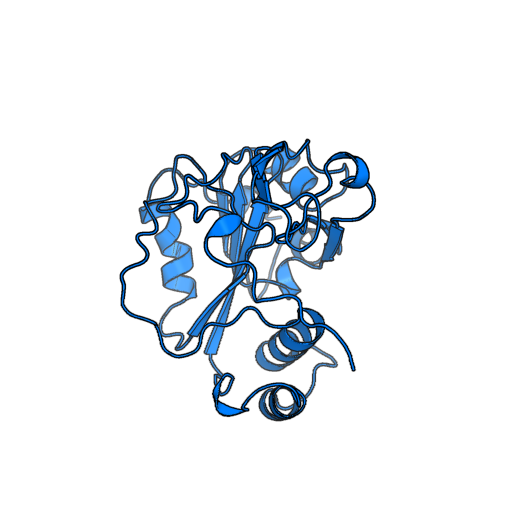.346 7.089 1.00 89.00 160 ALA A CA 1
ATOM 1211 C C . ALA A 1 160 ? -12.023 8.403 6.067 1.00 89.00 160 ALA A C 1
ATOM 1213 O O . ALA A 1 160 ? -12.245 8.276 4.866 1.00 89.00 160 ALA A O 1
ATOM 1214 N N . ALA A 1 161 ? -10.781 8.568 6.534 1.00 89.12 161 ALA A N 1
ATOM 1215 C CA . ALA A 1 161 ? -9.600 8.534 5.679 1.00 89.12 161 ALA A CA 1
ATOM 1216 C C . ALA A 1 161 ? -9.395 7.178 4.975 1.00 89.12 161 ALA A C 1
ATOM 1218 O O . ALA A 1 161 ? -8.840 7.162 3.882 1.00 89.12 161 ALA A O 1
ATOM 1219 N N . LEU A 1 162 ? -9.866 6.066 5.556 1.00 89.50 162 LEU A N 1
ATOM 1220 C CA . LEU A 1 162 ? -9.764 4.735 4.948 1.00 89.50 162 LEU A CA 1
ATOM 1221 C C . LEU A 1 162 ? -10.778 4.501 3.814 1.00 89.50 162 LEU A C 1
ATOM 1223 O O . LEU A 1 162 ? -10.532 3.666 2.942 1.00 89.50 162 LEU A O 1
ATOM 1227 N N . ASP A 1 163 ? -11.891 5.237 3.825 1.00 90.06 163 ASP A N 1
ATOM 1228 C CA . ASP A 1 163 ? -12.952 5.184 2.807 1.00 90.06 163 ASP A CA 1
ATOM 1229 C C . ASP A 1 163 ? -12.790 6.260 1.720 1.00 90.06 163 ASP A C 1
ATOM 1231 O O . ASP A 1 163 ? -13.520 6.286 0.729 1.00 90.06 163 ASP A O 1
ATOM 1235 N N . ARG A 1 164 ? -11.809 7.154 1.873 1.00 92.25 164 ARG A N 1
ATOM 1236 C CA . ARG A 1 164 ? -11.469 8.141 0.853 1.00 92.25 164 ARG A CA 1
ATOM 1237 C C . ARG A 1 164 ? -10.725 7.462 -0.295 1.00 92.25 164 ARG A C 1
ATOM 1239 O O . ARG A 1 164 ? -9.733 6.773 -0.075 1.00 92.25 164 ARG A O 1
ATOM 1246 N N . GLN A 1 165 ? -11.149 7.735 -1.528 1.00 94.19 165 GLN A N 1
ATOM 1247 C CA . GLN A 1 165 ? -10.371 7.361 -2.706 1.00 94.19 165 GLN A CA 1
ATOM 1248 C C . GLN A 1 165 ? -9.119 8.243 -2.798 1.00 94.19 165 GLN A C 1
ATOM 1250 O O . GLN A 1 165 ? -9.215 9.468 -2.912 1.00 94.19 165 GLN A O 1
ATOM 1255 N N . LEU A 1 166 ? -7.954 7.607 -2.748 1.00 93.31 166 LEU A N 1
ATOM 1256 C CA . LEU A 1 166 ? -6.640 8.216 -2.901 1.00 93.31 166 LEU A CA 1
ATOM 1257 C C . LEU A 1 166 ? -5.847 7.443 -3.944 1.00 93.31 166 LEU A C 1
ATOM 1259 O O . LEU A 1 166 ? -6.004 6.236 -4.106 1.00 93.31 166 LEU A O 1
ATOM 1263 N N . ASP A 1 167 ? -4.972 8.143 -4.643 1.00 93.19 167 ASP A N 1
ATOM 1264 C CA . ASP A 1 167 ? -4.049 7.499 -5.563 1.00 93.19 167 ASP A CA 1
ATOM 1265 C C . ASP A 1 167 ? -2.977 6.743 -4.768 1.00 93.19 167 ASP A C 1
ATOM 1267 O O . ASP A 1 167 ? -2.290 7.336 -3.939 1.00 93.19 167 ASP A O 1
ATOM 1271 N N . HIS A 1 168 ? -2.855 5.441 -5.016 1.00 91.81 168 HIS A N 1
ATOM 1272 C CA . HIS A 1 168 ? -1.895 4.537 -4.377 1.00 91.81 168 HIS A CA 1
ATOM 1273 C C . HIS A 1 168 ? -0.795 4.176 -5.379 1.00 91.81 168 HIS A C 1
ATOM 1275 O O . HIS A 1 168 ? -1.105 3.795 -6.515 1.00 91.81 168 HIS A O 1
ATOM 1281 N N . ARG A 1 169 ? 0.474 4.325 -4.985 1.00 91.06 169 ARG A N 1
ATOM 1282 C CA . ARG A 1 169 ? 1.630 4.026 -5.840 1.00 91.06 169 ARG A CA 1
ATOM 1283 C C . ARG A 1 169 ? 1.658 2.546 -6.240 1.00 91.06 169 ARG A C 1
ATOM 1285 O O . ARG A 1 169 ? 1.563 1.675 -5.386 1.00 91.06 169 ARG A O 1
ATOM 1292 N N . ALA A 1 170 ? 1.848 2.274 -7.530 1.00 86.56 170 ALA A N 1
ATOM 1293 C CA . ALA A 1 170 ? 1.977 0.942 -8.107 1.00 86.56 170 ALA A CA 1
ATOM 1294 C C . ALA A 1 170 ? 3.195 0.864 -9.051 1.00 86.56 170 ALA A C 1
ATOM 1296 O O . ALA A 1 170 ? 3.192 1.487 -10.113 1.00 86.56 170 ALA A O 1
ATOM 1297 N N . ILE A 1 171 ? 4.230 0.108 -8.676 1.00 82.75 171 ILE A N 1
ATOM 1298 C CA . ILE A 1 171 ? 5.462 -0.108 -9.450 1.00 82.75 171 ILE A CA 1
ATOM 1299 C C . ILE A 1 171 ? 5.578 -1.594 -9.816 1.00 82.75 171 ILE A C 1
ATOM 1301 O O . ILE A 1 171 ? 5.732 -2.458 -8.960 1.00 82.75 171 ILE A O 1
ATOM 1305 N N . GLY A 1 172 ? 5.506 -1.911 -11.105 1.00 77.62 172 GLY A N 1
ATOM 1306 C CA . GLY A 1 172 ? 5.687 -3.283 -11.583 1.00 77.62 172 GLY A CA 1
ATOM 1307 C C . GLY A 1 172 ? 7.155 -3.660 -11.797 1.00 77.62 172 GLY A C 1
ATOM 1308 O O . GLY A 1 172 ? 8.077 -2.929 -11.438 1.00 77.62 172 GLY A O 1
ATOM 1309 N N . VAL A 1 173 ? 7.366 -4.775 -12.499 1.00 77.00 173 VAL A N 1
ATOM 1310 C CA . VAL A 1 173 ? 8.694 -5.239 -12.953 1.00 77.00 173 VAL A CA 1
ATOM 1311 C C . VAL A 1 173 ? 9.408 -4.253 -13.886 1.00 77.00 173 VAL A C 1
ATOM 1313 O O . VAL A 1 173 ? 10.623 -4.334 -14.058 1.00 77.00 173 VAL A O 1
ATOM 1316 N N . VAL A 1 174 ? 8.668 -3.313 -14.482 1.00 79.88 174 VAL A N 1
ATOM 1317 C CA . VAL A 1 174 ? 9.209 -2.207 -15.274 1.00 79.88 174 VAL A CA 1
ATOM 1318 C C . VAL A 1 174 ? 9.006 -0.900 -14.524 1.00 79.88 174 VAL A C 1
ATOM 1320 O O . VAL A 1 174 ? 7.878 -0.548 -14.176 1.00 79.88 174 VAL A O 1
ATOM 1323 N N . TYR A 1 175 ? 10.088 -0.143 -14.351 1.00 85.19 175 TYR A N 1
ATOM 1324 C CA . TYR A 1 175 ? 10.059 1.153 -13.693 1.00 85.19 175 TYR A CA 1
ATOM 1325 C C . TYR A 1 175 ? 10.801 2.221 -14.496 1.00 85.19 175 TYR A C 1
ATOM 1327 O O . TYR A 1 175 ? 11.897 2.008 -15.010 1.00 85.19 175 TYR A O 1
ATOM 1335 N N . ARG A 1 176 ? 10.180 3.399 -14.605 1.00 86.31 176 ARG A N 1
ATOM 1336 C CA . ARG A 1 176 ? 10.761 4.590 -15.239 1.00 86.31 176 ARG A CA 1
ATOM 1337 C C . ARG A 1 176 ? 10.649 5.759 -14.264 1.00 86.31 176 ARG A C 1
ATOM 1339 O O . ARG A 1 176 ? 9.586 6.391 -14.236 1.00 86.31 176 ARG A O 1
ATOM 1346 N N . PRO A 1 177 ? 11.696 6.042 -13.464 1.00 86.31 177 PRO A N 1
ATOM 1347 C CA . PRO A 1 177 ? 11.663 7.090 -12.442 1.00 86.31 177 PRO A CA 1
ATOM 1348 C C . PRO A 1 177 ? 11.211 8.450 -12.990 1.00 86.31 177 PRO A C 1
ATOM 1350 O O . PRO A 1 177 ? 10.480 9.190 -12.335 1.00 86.31 177 PRO A O 1
ATOM 1353 N N . GLU A 1 178 ? 11.557 8.760 -14.241 1.00 84.88 178 GLU A N 1
ATOM 1354 C CA . GLU A 1 178 ? 11.221 10.022 -14.909 1.00 84.88 178 GLU A CA 1
ATOM 1355 C C . GLU A 1 178 ? 9.711 10.177 -15.159 1.00 84.88 178 GLU A C 1
ATOM 1357 O O . GLU A 1 178 ? 9.216 11.283 -15.385 1.00 84.88 178 GLU A O 1
ATOM 1362 N N . ARG A 1 179 ? 8.963 9.066 -15.136 1.00 83.00 179 ARG A N 1
ATOM 1363 C CA . ARG A 1 179 ? 7.512 9.008 -15.372 1.00 83.00 179 ARG A CA 1
ATOM 1364 C C . ARG A 1 179 ? 6.701 8.759 -14.104 1.00 83.00 179 ARG A C 1
ATOM 1366 O O . ARG A 1 179 ? 5.472 8.755 -14.180 1.00 83.00 179 ARG A O 1
ATOM 1373 N N . GLU A 1 180 ? 7.365 8.618 -12.958 1.00 83.50 180 GLU A N 1
ATOM 1374 C CA . GLU A 1 180 ? 6.759 8.308 -11.660 1.00 83.50 180 GLU A CA 1
ATOM 1375 C C . GLU A 1 180 ? 5.528 9.165 -11.360 1.00 83.50 180 GLU A C 1
ATOM 1377 O O . GLU A 1 180 ? 4.456 8.652 -11.048 1.00 83.50 180 GLU A O 1
ATOM 1382 N N . ARG A 1 181 ? 5.656 10.483 -11.540 1.00 75.06 181 ARG A N 1
ATOM 1383 C CA . ARG A 1 181 ? 4.602 11.458 -11.227 1.00 75.06 181 ARG A CA 1
ATOM 1384 C C . ARG A 1 181 ? 3.292 11.233 -11.999 1.00 75.06 181 ARG A C 1
ATOM 1386 O O . ARG A 1 181 ? 2.239 11.697 -11.549 1.00 75.06 181 ARG A O 1
ATOM 1393 N N . TRP A 1 182 ? 3.361 10.567 -13.151 1.00 71.62 182 TRP A N 1
ATOM 1394 C CA . TRP A 1 182 ? 2.275 10.486 -14.128 1.00 71.62 182 TRP A CA 1
ATOM 1395 C C . TRP A 1 182 ? 1.686 9.084 -14.291 1.00 71.62 182 TRP A C 1
ATOM 1397 O O . TRP A 1 182 ? 0.507 8.987 -14.610 1.00 71.62 182 TRP A O 1
ATOM 1407 N N . GLY A 1 183 ? 2.485 8.023 -14.124 1.00 71.69 183 GLY A N 1
ATOM 1408 C CA . GLY A 1 183 ? 2.108 6.679 -14.584 1.00 71.69 183 GLY A CA 1
ATOM 1409 C C . GLY A 1 183 ? 1.910 5.613 -13.508 1.00 71.69 183 GLY A C 1
ATOM 1410 O O . GLY A 1 183 ? 1.241 4.625 -13.778 1.00 71.69 183 GLY A O 1
ATOM 1411 N N . ASN A 1 184 ? 2.456 5.803 -12.306 1.00 83.88 184 ASN A N 1
ATOM 1412 C CA . ASN A 1 184 ? 2.574 4.726 -11.315 1.00 83.88 184 ASN A CA 1
ATOM 1413 C C . ASN A 1 184 ? 1.587 4.879 -10.158 1.00 83.88 184 ASN A C 1
ATOM 1415 O O . ASN A 1 184 ? 1.933 4.591 -9.021 1.00 83.88 184 ASN A O 1
ATOM 1419 N N . TYR A 1 185 ? 0.385 5.399 -10.406 1.00 87.31 185 TYR A N 1
ATOM 1420 C CA . TYR A 1 185 ? -0.602 5.644 -9.355 1.00 87.31 185 TYR A CA 1
ATOM 1421 C C . TYR A 1 185 ? -1.976 5.143 -9.774 1.00 87.31 185 TYR A C 1
ATOM 1423 O O . TYR A 1 185 ? -2.463 5.474 -10.855 1.00 87.31 185 TYR A O 1
ATOM 1431 N N . VAL A 1 186 ? -2.600 4.364 -8.893 1.00 86.31 186 VAL A N 1
ATOM 1432 C CA . VAL A 1 186 ? -3.901 3.737 -9.123 1.00 86.31 186 VAL A CA 1
ATOM 1433 C C . VAL A 1 186 ? -4.908 4.264 -8.100 1.00 86.31 186 VAL A C 1
ATOM 1435 O O . VAL A 1 186 ? -4.664 4.125 -6.894 1.00 86.31 186 VAL A O 1
ATOM 1438 N N . PRO A 1 187 ? -6.058 4.809 -8.539 1.00 87.94 187 PRO A N 1
ATOM 1439 C CA . PRO A 1 187 ? -7.122 5.222 -7.633 1.00 87.94 187 PRO A CA 1
ATOM 1440 C C . PRO A 1 187 ? -7.554 4.065 -6.729 1.00 87.94 187 PRO A C 1
ATOM 1442 O O . PRO A 1 187 ? -7.913 2.989 -7.204 1.00 87.94 187 PRO A O 1
ATOM 1445 N N . THR A 1 188 ? -7.487 4.272 -5.418 1.00 85.94 188 THR A N 1
ATOM 1446 C CA . THR A 1 188 ? -7.654 3.221 -4.414 1.00 85.94 188 THR A CA 1
ATOM 1447 C C . THR A 1 188 ? -8.463 3.735 -3.233 1.00 85.94 188 THR A C 1
ATOM 1449 O O . THR A 1 188 ? -8.146 4.766 -2.649 1.00 85.94 188 THR A O 1
ATOM 1452 N N . VAL A 1 189 ? -9.481 2.978 -2.829 1.00 88.50 189 VAL A N 1
ATOM 1453 C CA . VAL A 1 189 ? -10.076 3.101 -1.494 1.00 88.50 189 VAL A CA 1
ATOM 1454 C C . VAL A 1 189 ? -9.439 2.027 -0.620 1.00 88.50 189 VAL A C 1
ATOM 1456 O O . VAL A 1 189 ? -9.646 0.833 -0.852 1.00 88.50 189 VAL A O 1
ATOM 1459 N N . LEU A 1 190 ? -8.626 2.435 0.357 1.00 89.94 190 LEU A N 1
ATOM 1460 C CA . LEU A 1 190 ? -7.753 1.513 1.086 1.00 89.94 190 LEU A CA 1
ATOM 1461 C C . LEU A 1 190 ? -8.552 0.402 1.791 1.00 89.94 190 LEU A C 1
ATOM 1463 O O . LEU A 1 190 ? -8.210 -0.774 1.668 1.00 89.94 190 LEU A O 1
ATOM 1467 N N . ALA A 1 191 ? -9.666 0.762 2.437 1.00 88.00 191 ALA A N 1
ATOM 1468 C CA . ALA A 1 191 ? -10.532 -0.182 3.149 1.00 88.00 191 ALA A CA 1
ATOM 1469 C C . ALA A 1 191 ? -11.354 -1.108 2.240 1.00 88.00 191 ALA A C 1
ATOM 1471 O O . ALA A 1 191 ? -11.951 -2.078 2.715 1.00 88.00 191 ALA A O 1
ATOM 1472 N N . GLU A 1 192 ? -11.461 -0.791 0.950 1.00 83.75 192 GLU A N 1
ATOM 1473 C CA . GLU A 1 192 ? -12.075 -1.675 -0.044 1.00 83.75 192 GLU A CA 1
ATOM 1474 C C . GLU A 1 192 ? -11.057 -2.634 -0.651 1.00 83.75 192 GLU A C 1
ATOM 1476 O O . GLU A 1 192 ? -11.393 -3.777 -0.976 1.00 83.75 192 GLU A O 1
ATOM 1481 N N . ARG A 1 193 ? -9.813 -2.167 -0.785 1.00 82.75 193 ARG A N 1
ATOM 1482 C CA . ARG A 1 193 ? -8.747 -2.887 -1.469 1.00 82.75 193 ARG A CA 1
ATOM 1483 C C . ARG A 1 193 ? -8.075 -3.928 -0.581 1.00 82.75 193 ARG A C 1
ATOM 1485 O O . ARG A 1 193 ? -7.836 -5.029 -1.059 1.00 82.75 193 ARG A O 1
ATOM 1492 N N . TYR A 1 194 ? -7.834 -3.630 0.694 1.00 87.00 194 TYR A N 1
ATOM 1493 C CA . TYR A 1 194 ? -7.063 -4.511 1.577 1.00 87.00 194 TYR A CA 1
ATOM 1494 C C . TYR A 1 194 ? -7.778 -4.810 2.899 1.00 87.00 194 TYR A C 1
ATOM 1496 O O . TYR A 1 194 ? -8.754 -4.157 3.263 1.00 87.00 194 TYR A O 1
ATOM 1504 N N . ASP A 1 195 ? -7.316 -5.843 3.596 1.00 85.25 195 ASP A N 1
ATOM 1505 C CA . ASP A 1 195 ? -7.686 -6.169 4.979 1.00 85.25 195 ASP A CA 1
ATOM 1506 C C . ASP A 1 195 ? -6.618 -5.682 5.962 1.00 85.25 195 ASP A C 1
ATOM 1508 O O . ASP A 1 195 ? -6.934 -5.313 7.096 1.00 85.25 195 ASP A O 1
ATOM 1512 N N . ALA A 1 196 ? -5.366 -5.645 5.512 1.00 90.25 196 ALA A N 1
ATOM 1513 C CA . ALA A 1 196 ? -4.242 -5.050 6.211 1.00 90.25 196 ALA A CA 1
ATOM 1514 C C . ALA A 1 196 ? -3.301 -4.357 5.217 1.00 90.25 196 ALA A C 1
ATOM 1516 O O . ALA A 1 196 ? -3.258 -4.710 4.039 1.00 90.25 196 ALA A O 1
ATOM 1517 N N . PHE A 1 197 ? -2.549 -3.370 5.689 1.00 93.25 197 PHE A N 1
ATOM 1518 C CA . PHE A 1 197 ? -1.609 -2.615 4.872 1.00 93.25 197 PHE A CA 1
ATOM 1519 C C . PHE A 1 197 ? -0.290 -2.422 5.616 1.00 93.25 197 PHE A C 1
ATOM 1521 O O . PHE A 1 197 ? -0.282 -1.926 6.741 1.00 93.25 197 PHE A O 1
ATOM 1528 N N . LEU A 1 198 ? 0.810 -2.817 4.984 1.00 93.50 198 LEU A N 1
ATOM 1529 C CA . LEU A 1 198 ? 2.168 -2.584 5.453 1.00 93.50 198 LEU A CA 1
ATOM 1530 C C . LEU A 1 198 ? 2.704 -1.327 4.769 1.00 93.50 198 LEU A C 1
ATOM 1532 O O . LEU A 1 198 ? 2.903 -1.290 3.554 1.00 93.50 198 LEU A O 1
ATOM 1536 N N . TYR A 1 199 ? 2.898 -0.282 5.560 1.00 94.62 199 TYR A N 1
ATOM 1537 C CA . TYR A 1 199 ? 3.466 0.981 5.124 1.00 94.62 199 TYR A CA 1
ATOM 1538 C C . TYR A 1 199 ? 4.937 1.058 5.521 1.00 9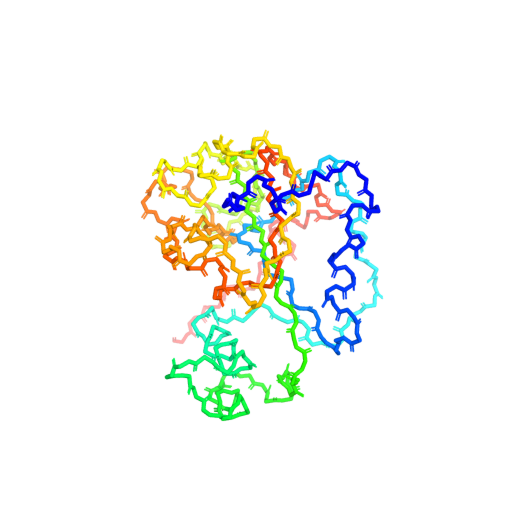4.62 199 TYR A C 1
ATOM 1540 O O . TYR A 1 199 ? 5.294 0.742 6.654 1.00 94.62 199 TYR A O 1
ATOM 1548 N N . PHE A 1 200 ? 5.766 1.526 4.595 1.00 93.00 200 PHE A N 1
ATOM 1549 C CA . PHE A 1 200 ? 7.185 1.760 4.812 1.00 93.00 200 PHE A CA 1
ATOM 1550 C C . PHE A 1 200 ? 7.543 3.191 4.423 1.00 93.00 200 PHE A C 1
ATOM 1552 O O . PHE A 1 200 ? 7.257 3.640 3.309 1.00 93.00 200 PHE A O 1
ATOM 1559 N N . ASP A 1 201 ? 8.178 3.923 5.331 1.00 92.44 201 ASP A N 1
ATOM 1560 C CA . ASP A 1 201 ? 8.523 5.323 5.071 1.00 92.44 201 ASP A CA 1
ATOM 1561 C C . ASP A 1 201 ? 9.718 5.432 4.114 1.00 92.44 201 ASP A C 1
ATOM 1563 O O . ASP A 1 201 ? 9.743 6.259 3.200 1.00 92.44 201 ASP A O 1
ATOM 1567 N N . ASP A 1 202 ? 10.686 4.530 4.280 1.00 87.56 202 ASP A N 1
ATOM 1568 C CA . ASP A 1 202 ? 11.914 4.476 3.493 1.00 87.56 202 ASP A CA 1
ATOM 1569 C C . ASP A 1 202 ? 12.271 3.024 3.143 1.00 87.56 202 ASP A C 1
ATOM 1571 O O . ASP A 1 202 ? 12.595 2.208 4.012 1.00 87.56 202 ASP A O 1
ATOM 1575 N N . THR A 1 203 ? 12.201 2.681 1.855 1.00 80.81 203 THR A N 1
ATOM 1576 C CA . THR A 1 203 ? 12.510 1.333 1.368 1.00 80.81 203 THR A CA 1
ATOM 1577 C C . THR A 1 203 ? 13.941 1.213 0.853 1.00 80.81 203 THR A C 1
ATOM 1579 O O . THR A 1 203 ? 14.510 2.097 0.212 1.00 80.81 203 THR A O 1
ATOM 1582 N N . ARG A 1 204 ? 14.546 0.049 1.082 1.00 67.25 204 ARG A N 1
ATOM 1583 C CA . ARG A 1 204 ? 15.846 -0.335 0.523 1.00 67.25 204 ARG A CA 1
ATOM 1584 C C . ARG A 1 204 ? 15.629 -1.402 -0.552 1.00 67.25 204 ARG A C 1
ATOM 1586 O O . ARG A 1 204 ? 14.666 -2.159 -0.477 1.00 67.25 204 ARG A O 1
ATOM 1593 N N . PRO A 1 205 ? 16.501 -1.511 -1.565 1.00 58.06 205 PRO A N 1
ATOM 1594 C CA . PRO A 1 205 ? 16.278 -2.495 -2.613 1.00 58.06 205 PRO A CA 1
ATOM 1595 C C . PRO A 1 205 ? 16.507 -3.903 -2.054 1.00 58.06 205 PRO A C 1
ATOM 1597 O O . PRO A 1 205 ? 17.424 -4.105 -1.247 1.00 58.06 205 PRO A O 1
ATOM 1600 N N . LEU A 1 206 ? 15.728 -4.886 -2.521 1.00 60.53 206 LEU A N 1
ATOM 1601 C CA . LEU A 1 206 ? 16.030 -6.293 -2.259 1.00 60.53 206 LEU A CA 1
ATOM 1602 C C . LEU A 1 206 ? 17.485 -6.602 -2.649 1.00 60.53 206 LEU A C 1
ATOM 1604 O O . LEU A 1 206 ? 18.012 -6.101 -3.649 1.00 60.53 206 LEU A O 1
ATOM 1608 N N . GLN A 1 207 ? 18.145 -7.450 -1.860 1.00 51.22 207 GLN A N 1
ATOM 1609 C CA . GLN A 1 207 ? 19.328 -8.164 -2.322 1.00 51.22 207 GLN A CA 1
ATOM 1610 C C . GLN A 1 207 ? 18.846 -9.500 -2.887 1.00 51.22 207 GLN A C 1
ATOM 1612 O O . GLN A 1 207 ? 18.415 -10.349 -2.104 1.00 51.22 207 GLN A O 1
ATOM 1617 N N . PRO A 1 208 ? 18.867 -9.688 -4.217 1.00 55.88 208 PRO A N 1
ATOM 1618 C CA . PRO A 1 208 ? 18.469 -10.957 -4.797 1.00 55.88 208 PRO A CA 1
ATOM 1619 C C . PRO A 1 208 ? 19.430 -12.043 -4.316 1.00 55.88 208 PRO A C 1
ATOM 1621 O O . PRO A 1 208 ? 20.644 -11.829 -4.294 1.00 55.88 208 PRO A O 1
ATOM 1624 N N . LEU A 1 209 ? 18.889 -13.198 -3.929 1.00 49.25 209 LEU A N 1
ATOM 1625 C CA . LEU A 1 209 ? 19.697 -14.371 -3.582 1.00 49.25 209 LEU A CA 1
ATOM 1626 C C . LEU A 1 209 ? 20.478 -14.869 -4.809 1.00 49.25 209 LEU A C 1
ATOM 1628 O O . LEU A 1 209 ? 21.622 -15.299 -4.684 1.00 49.25 209 LEU A O 1
ATOM 1632 N N . HIS A 1 210 ? 19.885 -14.702 -5.995 1.00 50.75 210 HIS A N 1
ATOM 1633 C CA . HIS A 1 210 ? 20.488 -14.934 -7.300 1.00 50.75 210 HIS A CA 1
ATOM 1634 C C . HIS A 1 210 ? 20.069 -13.800 -8.249 1.00 50.75 210 HIS A C 1
ATOM 1636 O O . HIS A 1 210 ? 18.886 -13.484 -8.354 1.00 50.75 210 HIS A O 1
ATOM 1642 N N . LEU A 1 211 ? 21.034 -13.157 -8.908 1.00 50.88 211 LEU A N 1
ATOM 1643 C CA . LEU A 1 211 ? 20.786 -12.341 -10.099 1.00 50.88 211 LEU A CA 1
ATOM 1644 C C . LEU A 1 211 ? 21.194 -13.212 -11.281 1.00 50.88 211 LEU A C 1
ATOM 1646 O O . LEU A 1 211 ? 22.388 -13.308 -11.568 1.00 50.88 211 LEU A O 1
ATOM 1650 N N . GLU A 1 212 ? 20.231 -13.881 -11.910 1.00 50.78 212 GLU A N 1
ATOM 1651 C CA . GLU A 1 212 ? 20.488 -14.539 -13.192 1.00 50.78 212 GLU A CA 1
ATOM 1652 C C . GLU A 1 212 ? 20.949 -13.478 -14.196 1.00 50.78 212 GLU A C 1
ATOM 1654 O O . GLU A 1 212 ? 20.442 -12.347 -14.225 1.00 50.78 212 GLU A O 1
ATOM 1659 N N . ARG A 1 213 ? 21.983 -13.800 -14.972 1.00 50.81 213 ARG A N 1
ATOM 1660 C CA . ARG A 1 213 ? 22.476 -12.885 -16.005 1.00 50.81 213 ARG A CA 1
ATOM 1661 C C . ARG A 1 213 ? 21.453 -12.833 -17.133 1.00 50.81 213 ARG A C 1
ATOM 1663 O O . ARG A 1 213 ? 20.818 -13.836 -17.436 1.00 50.81 213 ARG A O 1
ATOM 1670 N N . ALA A 1 214 ? 21.323 -11.681 -17.793 1.00 50.09 214 ALA A N 1
ATOM 1671 C CA . ALA A 1 214 ? 20.428 -11.533 -18.948 1.00 50.09 214 ALA A CA 1
ATOM 1672 C C . ALA A 1 214 ? 20.683 -12.617 -20.019 1.00 50.09 214 ALA A C 1
ATOM 1674 O O . ALA A 1 214 ? 19.764 -13.069 -20.689 1.00 50.09 214 ALA A O 1
ATOM 1675 N N . ASP A 1 215 ? 21.929 -13.075 -20.116 1.00 53.84 215 ASP A N 1
ATOM 1676 C CA . ASP A 1 215 ? 22.413 -14.090 -21.047 1.00 53.84 215 ASP A CA 1
ATOM 1677 C C . ASP A 1 215 ? 21.973 -15.526 -20.686 1.00 53.84 215 ASP A C 1
ATOM 1679 O O . ASP A 1 215 ? 22.076 -16.419 -21.526 1.00 53.84 215 ASP A O 1
ATOM 1683 N N . GLU A 1 216 ? 21.507 -15.773 -19.455 1.00 50.72 216 GLU A N 1
ATOM 1684 C CA . GLU A 1 216 ? 21.180 -17.119 -18.964 1.00 50.72 216 GLU A CA 1
ATOM 1685 C C . GLU A 1 216 ? 19.770 -17.578 -19.348 1.00 50.72 216 GLU A C 1
ATOM 1687 O O . GLU A 1 216 ? 19.562 -18.785 -19.432 1.00 50.72 216 GLU A O 1
ATOM 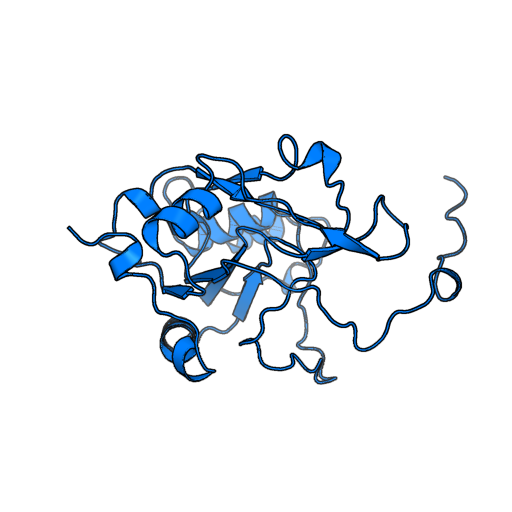1692 N N . HIS A 1 217 ? 18.839 -16.666 -19.663 1.00 48.09 217 HIS A N 1
ATOM 1693 C CA . HIS A 1 217 ? 17.506 -16.984 -20.199 1.00 48.09 217 HIS A CA 1
ATOM 1694 C C . HIS A 1 217 ? 16.931 -15.814 -21.022 1.00 48.09 217 HIS A C 1
ATOM 1696 O O . HIS A 1 217 ? 15.958 -15.164 -20.645 1.00 48.09 217 HIS A O 1
ATOM 1702 N N . VAL A 1 218 ? 17.487 -15.572 -22.212 1.00 42.72 218 VAL A N 1
ATOM 1703 C CA . VAL A 1 218 ? 16.669 -15.012 -23.298 1.00 42.72 218 VAL A CA 1
ATOM 1704 C C . VAL A 1 218 ? 15.967 -16.210 -23.935 1.00 42.72 218 VAL A C 1
ATOM 1706 O O . VAL A 1 218 ? 16.658 -17.013 -24.571 1.00 42.72 218 VAL A O 1
ATOM 1709 N N . PRO A 1 219 ? 14.638 -16.405 -23.777 1.00 44.22 219 PRO A N 1
ATOM 1710 C CA . PRO A 1 219 ? 13.947 -17.370 -24.618 1.00 44.22 219 PRO A CA 1
ATOM 1711 C C . PRO A 1 219 ? 14.302 -17.018 -26.064 1.00 44.22 219 PRO A C 1
ATOM 1713 O O . PRO A 1 219 ? 14.223 -15.833 -26.407 1.00 44.22 219 PRO A O 1
ATOM 1716 N N . PRO A 1 220 ? 14.762 -17.982 -26.887 1.00 42.59 220 PRO A N 1
ATOM 1717 C CA . PRO A 1 220 ? 15.129 -17.698 -28.266 1.00 42.59 220 PRO A CA 1
ATOM 1718 C C . PRO A 1 220 ? 13.999 -16.885 -28.878 1.00 42.59 220 PRO A C 1
ATOM 1720 O O . PRO A 1 220 ? 12.838 -17.270 -28.726 1.00 42.59 220 PRO A O 1
ATOM 1723 N N . LEU A 1 221 ? 14.361 -15.726 -29.448 1.00 44.25 221 LEU A N 1
ATOM 1724 C CA . LEU A 1 221 ? 13.448 -14.753 -30.041 1.00 44.25 221 LEU A CA 1
ATOM 1725 C C . LEU A 1 221 ? 12.246 -15.496 -30.615 1.00 44.25 221 LEU A C 1
ATOM 1727 O O . LEU A 1 221 ? 12.418 -16.333 -31.506 1.00 44.25 221 LEU A O 1
ATOM 1731 N N . ALA A 1 222 ? 11.052 -15.221 -30.083 1.00 39.50 222 ALA A N 1
ATOM 1732 C CA . ALA A 1 222 ? 9.804 -15.650 -30.690 1.00 39.50 222 ALA A CA 1
ATOM 1733 C C . ALA A 1 222 ? 9.677 -14.903 -32.025 1.00 39.50 222 ALA A C 1
ATOM 1735 O O . ALA A 1 222 ? 8.994 -13.891 -32.156 1.00 39.50 222 ALA A O 1
ATOM 1736 N N . HIS A 1 223 ? 10.450 -15.357 -33.006 1.00 34.66 223 HIS A N 1
ATOM 1737 C CA . HIS A 1 223 ? 10.328 -14.969 -34.383 1.00 34.66 223 HIS A CA 1
ATOM 1738 C C . HIS A 1 223 ? 9.000 -15.543 -34.870 1.00 34.66 223 HIS A C 1
ATOM 1740 O O . HIS A 1 223 ? 8.861 -16.751 -35.034 1.00 34.66 223 HIS A O 1
ATOM 1746 N N . THR A 1 224 ? 8.069 -14.624 -35.121 1.00 34.38 224 THR A N 1
ATOM 1747 C CA . THR A 1 224 ? 7.075 -14.718 -36.192 1.00 34.38 224 THR A CA 1
ATOM 1748 C C . THR A 1 224 ? 5.934 -15.718 -35.978 1.00 34.38 224 THR A C 1
ATOM 1750 O O . THR A 1 224 ? 6.098 -16.912 -36.203 1.00 34.38 224 THR A O 1
ATOM 1753 N N . VAL A 1 225 ? 4.734 -15.184 -35.713 1.00 33.91 225 VAL A N 1
ATOM 1754 C CA . VAL A 1 225 ? 3.540 -15.458 -36.538 1.00 33.91 225 VAL A CA 1
ATOM 1755 C C . VAL A 1 225 ? 2.767 -14.157 -36.709 1.00 33.91 225 VAL A C 1
ATOM 1757 O O . VAL A 1 225 ? 2.537 -13.488 -35.678 1.00 33.91 225 VAL A O 1
#

pLDDT: mean 70.6, std 21.24, range [24.84, 96.25]

Sequence (225 aa):
MTGLRDLARPLRDEADLDPLLERVGDARTVAVGEASHGGRTASSPPLASSGRDPEGGREGDWPDCYRVNRSVKLRPGADADPYDVLDAFARWPTWMWANDDVVLVGFGGYRGMVVAGSEWGAQMQRMAVPEARAGSLEALLHEQVGEDALLVLPRGDRPAALDRQLDHRAIGVVYRPERERWGNYVPTVLAERYDAFLYFDDTRPLQPLHLERADEHVPPLAHTV

Secondary structure (DSSP, 8-state):
---HHHHEEE-SSGGGGHHHHHHHTT-SEEEEE-SBTTEE-TTS------S---TT-----HHHHHHHHHHHTT-TTS-S-HHHHHHT-TTS-GGGG--S-EEEEEEEEEEEEEEEBSSTTPPPEEEEEPPPPTTBHHHHHHHHT-S-EEEE--SSS--HHHHSEEEEE-B-SB--GGGHHHHSEEEEEHHHH-SEEEEEEEEEE---S----GGG---------